Protein 4OW5 (pdb70)

B-factor: mean 22.64, std 11.58, range [4.94, 87.46]

Nearest PDB structures (foldseek):
  4ow5-assembly1_A  TM=1.003E+00  e=1.052E-64  unidentified entomopoxvirus
  4x29-assembly1_A-2  TM=1.002E+00  e=1.529E-61  Entomopoxvirinae
  4yn1-assembly1_A  TM=9.902E-01  e=2.472E-43  Alphaentomopoxvirus acuprea
  4yn2-assembly1_A  TM=8.907E-01  e=2.092E-39  unidentified entomopoxvirus
  6rw7-assembly1_A  TM=7.128E-01  e=3.128E-10  Teredinibacter turnerae T7901

InterPro domains:
  IPR004302 Cellulose/chitin-binding protein, N-terminal [PF03067] (19-249)
  IPR014756 Immunoglobulin E-set [SSF81296] (19-251)
  IPR051024 GlcNAc and Chitin Interaction and Degradation [PTHR34823] (8-254)

Organism: NCBI:txid10291

Foldseek 3Di:
DWAWLVVGFLLRVLLVQDLLLPPLCQPRRPDVLSSQLLNVQLVVCVVVPHDSCLSSVLSVLLNVVNLQLKWWQFQVLVPPCSCCVPTPVFLQQSSPQCAQVDPVVHHNSSSQDAADRDADEAEDPAPPDFWDKDKIKMAHLDDADDKKKWKWKFAQVDDRRHDGDHPVRIDTQDITHFDWDAADPPDSHPSDRIIGIDITTHGAHQDKIKMWMKIWHNDRRTMIHITIHIYHYHYDDDDRVVPDDDDDDDDDDDDDPVVDVDDDPQCVPADPPGDRVVVVVVVVVVCVQCDDPNHDDPPVPDDDDDD

Structure (mmCIF, N/CA/C/O backbone):
data_4OW5
#
_entry.id   4OW5
#
_cell.length_a   71.270
_cell.length_b   71.270
_cell.length_c   129.570
_cell.angle_alpha   90.000
_cell.angle_beta   90.000
_cell.angle_gamma   90.000
#
_symmetry.space_group_name_H-M   'P 41 21 2'
#
loop_
_entity.id
_entity.type
_entity.pdbx_description
1 polymer Fusolin
2 non-polymer 1,2-ETHANEDIOL
3 water water
#
loop_
_atom_site.group_PDB
_atom_site.id
_atom_site.type_symbol
_atom_site.label_atom_id
_atom_site.label_alt_id
_atom_site.label_comp_id
_atom_site.label_asym_id
_atom_site.label_entity_id
_atom_site.label_seq_id
_atom_site.pdbx_PDB_ins_code
_atom_site.Cartn_x
_atom_site.Cartn_y
_atom_site.Cartn_z
_atom_site.occupancy
_atom_site.B_iso_or_equiv
_atom_site.auth_seq_id
_atom_site.auth_comp_id
_atom_site.auth_asym_id
_atom_site.auth_atom_id
_atom_site.pdbx_PDB_model_num
ATOM 1 N N . HIS A 1 1 ? 27.410 65.377 42.863 1.00 14.62 1 HIS A N 1
ATOM 2 C CA . HIS A 1 1 ? 26.872 64.555 43.952 1.00 14.15 1 HIS A CA 1
ATOM 3 C C . HIS A 1 1 ? 27.320 63.122 43.775 1.00 13.02 1 HIS A C 1
ATOM 4 O O . HIS A 1 1 ? 27.345 62.577 42.667 1.00 10.38 1 HIS A O 1
ATOM 21 N N . GLY A 1 2 ? 27.651 62.511 44.878 1.00 10.35 2 GLY A N 1
ATOM 22 C CA . GLY A 1 2 ? 28.159 61.152 44.856 1.00 10.36 2 GLY A CA 1
ATOM 23 C C . GLY A 1 2 ? 28.838 60.753 46.132 1.00 12.90 2 GLY A C 1
ATOM 24 O O . GLY A 1 2 ? 28.890 61.525 47.092 1.00 12.51 2 GLY A O 1
ATOM 28 N N . TYR A 1 3 ? 29.319 59.522 46.142 1.00 10.08 3 TYR A N 1
ATOM 29 C CA . TYR A 1 3 ? 29.956 58.898 47.285 1.00 9.92 3 TYR A CA 1
ATOM 30 C C . TYR A 1 3 ? 30.901 57.771 46.827 1.00 11.81 3 TYR A C 1
ATOM 31 O O . TYR A 1 3 ? 30.799 57.278 45.701 1.00 9.35 3 TYR A O 1
ATOM 49 N N . ILE A 1 4 ? 31.827 57.404 47.702 1.00 10.57 4 ILE A N 1
ATOM 50 C CA . ILE A 1 4 ? 32.765 56.305 47.456 1.00 11.11 4 ILE A CA 1
ATOM 51 C C . ILE A 1 4 ? 31.971 55.018 47.5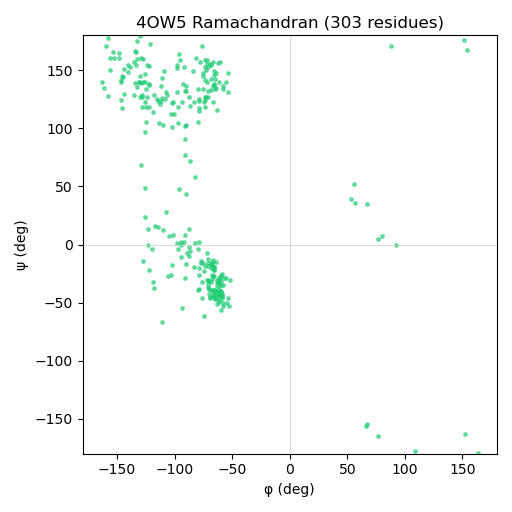81 1.00 14.45 4 ILE A C 1
ATOM 52 O O . ILE A 1 4 ? 31.315 54.844 48.607 1.00 13.90 4 ILE A O 1
ATOM 68 N N . THR A 1 5 ? 32.027 54.135 46.562 1.00 11.40 5 THR A N 1
ATOM 69 C CA . THR A 1 5 ? 31.382 52.823 46.616 1.00 10.54 5 THR A CA 1
ATOM 70 C C . THR A 1 5 ? 32.416 51.758 46.873 1.00 13.34 5 THR A C 1
ATOM 71 O O . THR A 1 5 ? 32.064 50.724 47.418 1.00 13.22 5 THR A O 1
ATOM 82 N N . PHE A 1 6 ? 33.664 51.974 46.511 1.00 8.47 6 PHE A N 1
ATOM 83 C CA . PHE A 1 6 ? 34.706 50.987 46.855 1.00 8.45 6 PHE A CA 1
ATOM 84 C C . PHE A 1 6 ? 36.021 51.681 47.145 1.00 13.09 6 PHE A C 1
ATOM 85 O O . PHE A 1 6 ? 36.557 52.278 46.219 1.00 13.69 6 PHE A O 1
ATOM 102 N N . PRO A 1 7 ? 36.585 51.590 48.378 1.00 10.62 7 PRO A N 1
ATOM 103 C CA . PRO A 1 7 ? 35.995 50.985 49.603 1.00 12.08 7 PRO A CA 1
ATOM 104 C C . PRO A 1 7 ? 34.788 51.819 50.019 1.00 14.01 7 PRO A C 1
ATOM 105 O O . PRO A 1 7 ? 34.868 53.040 49.956 1.00 15.28 7 PRO A O 1
ATOM 116 N N . ILE A 1 8 ? 33.702 51.188 50.414 1.00 10.35 8 ILE A N 1
ATOM 117 C CA . ILE A 1 8 ? 32.437 51.882 50.701 1.00 9.80 8 ILE A CA 1
ATOM 118 C C . ILE A 1 8 ? 32.636 53.013 51.705 1.00 14.61 8 ILE A C 1
ATOM 119 O O . ILE A 1 8 ? 33.311 52.827 52.729 1.00 12.42 8 ILE A O 1
ATOM 135 N N . ALA A 1 9 ? 32.103 54.216 51.375 1.00 11.07 9 ALA A N 1
ATOM 136 C CA . ALA A 1 9 ? 32.234 55.354 52.271 1.00 10.24 9 ALA A CA 1
ATOM 137 C C . ALA A 1 9 ? 31.434 55.069 53.563 1.00 12.64 9 ALA A C 1
ATOM 138 O O . ALA A 1 9 ? 30.413 54.376 53.526 1.00 9.58 9 ALA A O 1
ATOM 145 N N . ARG A 1 10 ? 31.890 55.622 54.681 1.00 10.08 10 ARG A N 1
ATOM 146 C CA . ARG A 1 10 ? 31.263 55.432 55.993 1.00 10.32 10 ARG A CA 1
ATOM 147 C C . ARG A 1 10 ? 29.771 55.754 55.982 1.00 13.38 10 ARG A C 1
ATOM 148 O O . ARG A 1 10 ? 28.957 54.951 56.462 1.00 11.97 10 ARG A O 1
ATOM 169 N N . GLN A 1 11 ? 29.425 56.945 55.493 1.00 11.41 11 GLN A N 1
ATOM 170 C CA . GLN A 1 11 ? 28.038 57.376 55.483 1.00 11.74 11 GLN A CA 1
ATOM 171 C C . GLN A 1 11 ? 27.204 56.573 54.471 1.00 13.71 11 GLN A C 1
ATOM 172 O O . GLN A 1 11 ? 26.002 56.421 54.672 1.00 12.71 11 GLN A O 1
ATOM 186 N N . ARG A 1 12 ? 27.814 56.144 53.379 1.00 10.74 12 ARG A N 1
ATOM 187 C CA . ARG A 1 12 ? 27.151 55.312 52.386 1.00 10.52 12 ARG A CA 1
ATOM 188 C C . ARG A 1 12 ? 26.801 53.938 52.983 1.00 13.68 12 ARG A C 1
ATOM 189 O O . ARG A 1 12 ? 25.692 53.452 52.777 1.00 13.69 12 ARG A O 1
ATOM 210 N N . ARG A 1 13 ? 27.717 53.327 53.730 1.00 10.34 13 ARG A N 1
ATOM 211 C CA . ARG A 1 13 ? 27.410 52.057 54.411 1.00 11.45 13 ARG A CA 1
ATOM 212 C C . ARG A 1 13 ? 26.223 52.230 55.375 1.00 14.72 13 ARG A C 1
ATOM 213 O O . ARG A 1 13 ? 25.330 51.376 55.411 1.00 13.57 13 ARG A O 1
ATOM 234 N N . CYS A 1 14 ? 26.213 53.309 56.155 1.00 11.63 14 CYS A N 1
ATOM 235 C CA . CYS A 1 14 ? 25.120 53.549 57.098 1.00 12.01 14 CYS A CA 1
ATOM 236 C C . CYS A 1 14 ? 23.804 53.723 56.350 1.00 14.15 14 CYS A C 1
ATOM 237 O O . CYS A 1 14 ? 22.814 53.155 56.766 1.00 13.87 14 CYS A O 1
ATOM 244 N N . ASN A 1 15 ? 23.803 54.465 55.268 1.00 12.86 15 ASN A N 1
ATOM 245 C CA . ASN A 1 15 ? 22.600 54.673 54.453 1.00 14.62 15 ASN A CA 1
ATOM 246 C C . ASN A 1 15 ? 22.057 53.349 53.922 1.00 18.08 15 ASN A C 1
ATOM 247 O O . ASN A 1 15 ? 20.897 53.024 54.191 1.00 17.55 15 ASN A O 1
ATOM 258 N N . VAL A 1 16 ? 22.888 52.582 53.196 1.00 14.32 16 VAL A N 1
ATOM 259 C CA . VAL A 1 16 ? 22.416 51.362 52.578 1.00 16.31 16 VAL A CA 1
ATOM 260 C C . VAL A 1 16 ? 21.952 50.328 53.601 1.00 18.64 16 VAL A C 1
ATOM 261 O O . VAL A 1 16 ? 20.984 49.676 53.332 1.00 17.79 16 VAL A O 1
ATOM 274 N N . GLN A 1 17 ? 22.578 50.210 54.769 1.00 15.62 17 GLN A N 1
ATOM 275 C CA . GLN A 1 17 ? 22.153 49.209 55.755 1.00 14.64 17 GLN A CA 1
ATOM 276 C C . GLN A 1 17 ? 20.758 49.448 56.335 1.00 18.51 17 GLN A C 1
ATOM 277 O O . GLN A 1 17 ? 20.152 48.513 56.865 1.00 16.47 17 GLN A O 1
ATOM 291 N N . GLY A 1 18 ? 20.257 50.670 56.224 1.00 17.19 18 GLY A N 1
ATOM 292 C CA . GLY A 1 18 ? 18.890 50.991 56.590 1.00 17.87 18 GLY A CA 1
ATOM 293 C C . GLY A 1 18 ? 18.580 50.857 58.056 1.00 19.70 18 GLY A C 1
ATOM 294 O O . GLY A 1 18 ? 19.478 50.917 58.897 1.00 19.17 18 GLY A O 1
ATOM 298 N N . GLY A 1 19 ? 17.295 50.654 58.337 1.00 15.89 19 GLY A N 1
ATOM 299 C CA . GLY A 1 19 ? 16.768 50.558 59.686 1.00 15.23 19 GLY A CA 1
ATOM 300 C C . GLY A 1 19 ? 16.648 51.911 60.371 1.00 19.35 19 GLY A C 1
ATOM 301 O O . GLY A 1 19 ? 16.284 51.945 61.535 1.00 20.53 19 GLY A O 1
ATOM 305 N N . PHE A 1 20 ? 16.923 53.033 59.669 1.00 18.22 20 PHE A N 1
ATOM 306 C CA . PHE A 1 20 ? 16.949 54.391 60.262 1.00 18.89 20 PHE A CA 1
ATOM 307 C C . PHE A 1 20 ? 15.686 55.218 59.957 1.00 24.72 20 PHE A C 1
ATOM 308 O O . PHE A 1 20 ? 15.459 56.239 60.606 1.00 23.06 20 PHE A O 1
ATOM 325 N N . TRP A 1 21 ? 14.898 54.838 58.949 1.00 22.85 21 TRP A N 1
ATOM 326 C CA . TRP A 1 21 ? 13.673 55.599 58.658 1.00 23.94 21 TRP A CA 1
ATOM 327 C C . TRP A 1 21 ? 12.652 55.462 59.776 1.00 29.44 21 TRP A C 1
ATOM 328 O O . TRP A 1 21 ? 11.838 56.359 59.976 1.00 29.83 21 TRP A O 1
ATOM 349 N N . TRP A 1 22 ? 12.675 54.332 60.474 1.00 26.54 22 TRP A N 1
ATOM 350 C CA . TRP A 1 22 ? 11.720 54.035 61.531 1.00 27.53 22 TRP A CA 1
ATOM 351 C C . TRP A 1 22 ? 12.246 52.890 62.390 1.00 29.47 22 TRP A C 1
ATOM 352 O O . TRP A 1 22 ? 12.763 51.937 61.805 1.00 30.41 22 TRP A O 1
ATOM 373 N N . PRO A 1 23 ? 12.111 52.871 63.729 1.00 25.15 23 PRO A N 1
ATOM 374 C CA . PRO A 1 23 ? 11.596 53.920 64.637 1.00 25.06 23 PRO A CA 1
ATOM 375 C C . PRO A 1 23 ? 12.424 55.218 64.563 1.00 29.04 23 PRO A C 1
ATOM 376 O O . PRO A 1 23 ? 13.580 55.185 64.130 1.00 26.62 23 PRO A O 1
ATOM 387 N N . PRO A 1 24 ? 11.840 56.372 64.944 1.00 26.50 24 PRO A N 1
ATOM 388 C CA . PRO A 1 24 ? 12.569 57.647 64.796 1.00 24.81 24 PRO A CA 1
ATOM 389 C C . PRO A 1 24 ? 13.804 57.820 65.675 1.00 24.91 24 PRO A C 1
ATOM 390 O O . PRO A 1 24 ? 14.616 58.655 65.345 1.00 23.99 24 PRO A O 1
ATOM 401 N N . ASP A 1 25 ? 13.951 57.082 66.772 1.00 22.46 25 ASP A N 1
ATOM 402 C CA . ASP A 1 25 ? 15.122 57.225 67.627 1.00 21.69 25 ASP A CA 1
ATOM 403 C C . ASP A 1 25 ? 16.358 56.438 67.119 1.00 23.05 25 ASP A C 1
ATOM 404 O O . ASP A 1 25 ? 17.364 56.414 67.809 1.00 21.64 25 ASP A O 1
ATOM 413 N N . GLY A 1 26 ? 16.255 55.749 65.986 1.00 18.48 26 GLY A N 1
ATOM 414 C CA . GLY A 1 26 ? 17.371 54.988 65.439 1.00 18.23 26 GLY A CA 1
ATOM 415 C C . GLY A 1 26 ? 17.621 53.639 66.054 1.00 21.33 26 GLY A C 1
ATOM 416 O O . GLY A 1 26 ? 18.604 52.998 65.690 1.00 20.94 26 GLY A O 1
ATOM 420 N N . SER A 1 27 ? 16.729 53.160 66.946 1.00 17.98 27 SER A N 1
ATOM 421 C CA . SER A 1 27 ? 16.891 51.864 67.614 1.00 18.04 27 SER A CA 1
ATOM 422 C C . SER A 1 27 ? 16.789 50.668 66.619 1.00 20.98 27 SER A C 1
ATOM 423 O O . SER A 1 27 ? 17.141 49.580 66.979 1.00 22.45 27 SER A O 1
ATOM 431 N N . GLY A 1 28 ? 16.325 50.884 65.401 1.00 19.86 28 GLY A N 1
ATOM 432 C CA . GLY A 1 28 ? 16.262 49.848 64.375 1.00 19.90 28 GLY A CA 1
ATOM 433 C C . GLY A 1 28 ? 17.547 49.737 63.570 1.00 22.51 28 GLY A C 1
ATOM 434 O O . GLY A 1 28 ? 17.662 48.882 62.684 1.00 20.51 28 GLY A O 1
ATOM 438 N N . ILE A 1 29 ? 18.535 50.605 63.850 1.00 17.71 29 ILE A N 1
ATOM 439 C CA . ILE A 1 29 ? 19.806 50.563 63.117 1.00 16.16 29 ILE A CA 1
ATOM 440 C C . ILE A 1 29 ? 20.668 49.417 63.683 1.00 21.45 29 ILE A C 1
ATOM 441 O O . ILE A 1 29 ? 20.970 49.413 64.874 1.00 21.37 29 ILE A O 1
ATOM 457 N N . PRO A 1 30 ? 21.099 48.461 62.851 1.00 20.37 30 PRO A N 1
ATOM 458 C CA . PRO A 1 30 ? 21.853 47.310 63.381 1.00 20.60 30 PRO A CA 1
ATOM 459 C C . PRO A 1 30 ? 23.345 47.562 63.673 1.00 21.79 30 PRO A C 1
ATOM 460 O O . PRO A 1 30 ? 23.852 47.041 64.655 1.00 22.45 30 PRO A O 1
ATOM 471 N N . ASP A 1 31 ? 24.051 48.320 62.840 1.00 18.22 31 ASP A N 1
ATOM 472 C CA . ASP A 1 31 ? 25.473 48.559 63.083 1.00 17.16 31 ASP A CA 1
ATOM 473 C C . ASP A 1 31 ? 25.603 49.539 64.275 1.00 19.01 31 ASP A C 1
ATOM 474 O O . ASP A 1 31 ? 24.929 50.566 64.278 1.00 15.27 31 ASP A O 1
ATOM 483 N N . PRO A 1 32 ? 26.346 49.180 65.343 1.00 19.06 32 PRO A N 1
ATOM 484 C CA . PRO A 1 32 ? 26.415 50.072 66.517 1.00 17.55 32 PRO A CA 1
ATOM 485 C C . PRO A 1 32 ? 26.939 51.480 66.218 1.00 16.56 32 PRO A C 1
ATOM 486 O O . PRO A 1 32 ? 26.505 52.425 66.861 1.00 13.56 32 PRO A O 1
ATOM 497 N N . MET A 1 33 ? 27.895 51.627 65.281 1.00 13.23 33 MET A N 1
ATOM 498 C CA . MET A 1 33 ? 28.446 52.941 64.998 1.00 11.60 33 MET A CA 1
ATOM 499 C C . MET A 1 33 ? 27.506 53.738 64.125 1.00 14.21 33 MET A C 1
ATOM 500 O O . MET A 1 33 ? 27.332 54.906 64.426 1.00 13.08 33 MET A O 1
ATOM 514 N N . CYS A 1 34 ? 26.816 53.146 63.130 1.00 12.15 34 CYS A N 1
ATOM 515 C CA . CYS A 1 34 ? 25.777 53.881 62.413 1.00 12.98 34 CYS A CA 1
ATOM 516 C C . CYS A 1 34 ? 24.665 54.290 63.402 1.00 13.89 34 CYS A C 1
ATOM 517 O O . CYS A 1 34 ? 24.172 55.414 63.348 1.00 13.25 34 CYS A O 1
ATOM 524 N N . ARG A 1 35 ? 24.299 53.401 64.315 1.00 11.42 35 ARG A N 1
ATOM 525 C CA . ARG A 1 35 ? 23.267 53.725 65.301 1.00 11.84 35 ARG A CA 1
ATOM 526 C C . ARG A 1 35 ? 23.718 54.879 66.203 1.00 14.44 35 ARG A C 1
ATOM 527 O O . ARG A 1 35 ? 22.927 55.781 66.443 1.00 13.49 35 ARG A O 1
ATOM 548 N N . ALA A 1 36 ? 24.958 54.834 66.723 1.00 12.33 36 ALA A N 1
ATOM 549 C CA . ALA A 1 36 ? 25.514 55.905 67.570 1.00 13.19 36 ALA A CA 1
ATOM 550 C C . ALA A 1 36 ? 25.574 57.236 66.832 1.00 13.74 36 ALA A C 1
ATOM 551 O O . ALA A 1 36 ? 25.298 58.253 67.442 1.00 12.42 36 ALA A O 1
ATOM 558 N N . ALA A 1 37 ? 25.979 57.235 65.558 1.00 10.34 37 ALA A N 1
ATOM 559 C CA . ALA A 1 37 ? 26.048 58.469 64.736 1.00 11.33 37 ALA A CA 1
ATOM 560 C C . ALA A 1 37 ? 24.659 59.090 64.638 1.00 15.01 37 ALA A C 1
ATOM 561 O O . ALA A 1 37 ? 24.487 60.282 64.884 1.00 14.63 37 ALA A O 1
ATOM 568 N N . TYR A 1 38 ? 23.650 58.248 64.322 1.00 13.31 38 TYR A N 1
ATOM 569 C CA . TYR A 1 38 ? 22.261 58.672 64.222 1.00 12.87 38 TYR A CA 1
ATOM 570 C C . TYR A 1 38 ? 21.788 59.288 65.557 1.00 14.98 38 TYR A C 1
ATOM 571 O O . TYR A 1 38 ? 21.282 60.414 65.598 1.00 13.20 38 TYR A O 1
ATOM 589 N N . GLN A 1 39 ? 21.974 58.545 66.617 1.00 12.64 39 GLN A N 1
ATOM 590 C CA . GLN A 1 39 ? 21.526 58.940 67.958 1.00 13.05 39 GLN A CA 1
ATOM 591 C C . GLN A 1 39 ? 22.254 60.159 68.502 1.00 16.75 39 GLN A C 1
ATOM 592 O O . GLN A 1 39 ? 21.641 60.934 69.240 1.00 14.73 39 GLN A O 1
ATOM 606 N N . ASN A 1 40 ? 23.485 60.414 68.088 1.00 14.59 40 ASN A N 1
ATOM 607 C CA . ASN A 1 40 ? 24.149 61.620 68.537 1.00 14.36 40 ASN A CA 1
ATOM 608 C C . ASN A 1 40 ? 23.439 62.848 67.973 1.00 18.40 40 ASN A C 1
ATOM 609 O O . ASN A 1 40 ? 23.184 63.813 68.702 1.00 17.39 40 ASN A O 1
ATOM 620 N N . VAL A 1 41 ? 23.094 62.802 66.694 1.00 12.18 41 VAL A N 1
ATOM 621 C CA . VAL A 1 41 ? 22.409 63.938 66.062 1.00 11.41 41 VAL A CA 1
ATOM 622 C C . VAL A 1 41 ? 20.992 64.053 66.626 1.00 13.74 41 VAL A C 1
ATOM 623 O O . VAL A 1 41 ? 20.572 65.146 66.975 1.00 14.32 41 VAL A O 1
ATOM 636 N N . TYR A 1 42 ? 20.273 62.947 66.714 1.00 11.60 42 TYR A N 1
ATOM 637 C CA . TYR A 1 42 ? 18.938 62.912 67.307 1.00 11.82 42 TYR A CA 1
ATOM 638 C C . TYR A 1 42 ? 18.971 63.513 68.748 1.00 15.75 42 TYR A C 1
ATOM 639 O O . TYR A 1 42 ? 18.215 64.438 69.052 1.00 13.80 42 TYR A O 1
ATOM 657 N N . ASN A 1 43 ? 19.897 63.052 69.579 1.00 13.27 43 ASN A N 1
ATOM 658 C CA . ASN A 1 43 ? 19.989 63.569 70.961 1.00 13.66 43 ASN A CA 1
ATOM 659 C C . ASN A 1 43 ? 20.455 65.033 71.013 1.00 17.95 43 ASN A C 1
ATOM 660 O O . ASN A 1 43 ? 19.982 65.756 71.885 1.00 19.28 43 ASN A O 1
ATOM 671 N N . LYS A 1 44 ? 21.301 65.494 70.076 1.00 15.08 44 LYS A N 1
ATOM 672 C CA . LYS A 1 44 ? 21.763 66.891 70.014 1.00 14.99 44 LYS A CA 1
ATOM 673 C C . LYS A 1 44 ? 20.585 67.852 69.775 1.00 21.46 44 LYS A C 1
ATOM 674 O O . LYS A 1 44 ? 20.464 68.877 70.455 1.00 22.70 44 LYS A O 1
ATOM 693 N N . VAL A 1 45 ? 19.700 67.487 68.842 1.00 15.52 45 VAL A N 1
ATOM 694 C CA . VAL A 1 45 ? 18.518 68.262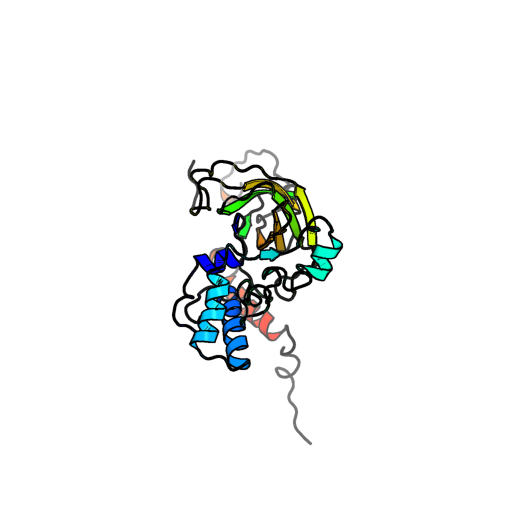 68.526 1.00 14.24 45 VAL A CA 1
ATOM 695 C C . VAL A 1 45 ? 17.563 68.271 69.714 1.00 17.49 45 VAL A C 1
ATOM 696 O O . VAL A 1 45 ? 16.993 69.325 70.000 1.00 17.84 45 VAL A O 1
ATOM 709 N N . LEU A 1 46 ? 17.388 67.147 70.404 1.00 14.31 46 LEU A N 1
ATOM 710 C CA . LEU A 1 46 ? 16.491 67.087 71.565 1.00 15.45 46 LEU A CA 1
ATOM 711 C C . LEU A 1 46 ? 17.026 67.959 72.688 1.00 21.43 46 LEU A C 1
ATOM 712 O O . LEU A 1 46 ? 16.246 68.602 73.363 1.00 20.46 46 LEU A O 1
ATOM 728 N N . GLN A 1 47 ? 18.354 67.956 72.907 1.00 21.47 47 GLN A N 1
ATOM 729 C CA . GLN A 1 47 ? 18.996 68.777 73.939 1.00 21.30 47 GLN A CA 1
ATOM 730 C C . GLN A 1 47 ? 18.807 70.252 73.650 1.00 25.56 47 GLN A C 1
ATOM 731 O O . GLN A 1 47 ? 18.726 71.035 74.579 1.00 26.25 47 GLN A O 1
ATOM 745 N N . GLN A 1 48 ? 18.769 70.637 72.371 1.00 22.26 48 GLN A N 1
ATOM 746 C CA . GLN A 1 48 ? 18.619 72.042 71.964 1.00 21.76 48 GLN A CA 1
ATOM 747 C C . GLN A 1 48 ? 17.124 72.474 71.848 1.00 27.22 48 GLN A C 1
ATOM 748 O O . GLN A 1 48 ? 16.835 73.525 71.271 1.00 29.48 48 GLN A O 1
ATOM 762 N N . GLY A 1 49 ? 16.199 71.676 72.367 1.00 21.87 49 GLY A N 1
ATOM 763 C CA . GLY A 1 49 ? 14.778 72.034 72.352 1.00 23.04 49 GLY A CA 1
ATOM 764 C C . GLY A 1 49 ? 13.929 71.556 71.189 1.00 27.71 49 GLY A C 1
ATOM 765 O O . GLY A 1 49 ? 12.723 71.822 71.179 1.00 27.36 49 GLY A O 1
ATOM 769 N N . GLY A 1 50 ? 14.518 70.844 70.222 1.00 22.71 50 GLY A N 1
ATOM 770 C CA . GLY A 1 50 ? 13.749 70.306 69.116 1.00 21.09 50 GLY A CA 1
ATOM 771 C C . GLY A 1 50 ? 12.794 69.190 69.502 1.00 22.65 50 GLY A C 1
ATOM 772 O O . GLY A 1 50 ? 13.001 68.497 70.497 1.00 22.31 50 GLY A O 1
ATOM 776 N N . THR A 1 51 ? 11.728 69.014 68.707 1.00 18.40 51 THR A N 1
ATOM 777 C CA . THR A 1 51 ? 10.765 67.940 68.896 1.00 16.67 51 THR A CA 1
ATOM 778 C C . THR A 1 51 ? 11.359 66.613 68.406 1.00 19.40 51 THR A C 1
ATOM 779 O O . THR A 1 51 ? 12.387 66.616 67.713 1.00 17.48 51 THR A O 1
ATOM 790 N N . ILE A 1 52 ? 10.671 65.503 68.681 1.00 16.56 52 ILE A N 1
ATOM 791 C CA . ILE A 1 52 ? 11.042 64.179 68.155 1.00 19.09 52 ILE A CA 1
ATOM 792 C C . ILE A 1 52 ? 11.167 64.235 66.610 1.00 19.42 52 ILE A C 1
ATOM 793 O O . ILE A 1 52 ? 12.108 63.663 66.055 1.00 15.81 52 ILE A O 1
ATOM 809 N N . ASP A 1 53 ? 10.188 64.868 65.922 1.00 18.37 53 ASP A N 1
ATOM 810 C CA . ASP A 1 53 ? 10.229 64.947 64.445 1.00 17.62 53 ASP A CA 1
ATOM 811 C C . ASP A 1 53 ? 11.391 65.794 63.946 1.00 19.85 53 ASP A C 1
ATOM 812 O O . ASP A 1 53 ? 11.998 65.443 62.938 1.00 18.40 53 ASP A O 1
ATOM 821 N N . GLN A 1 54 ? 11.691 66.890 64.609 1.00 18.23 54 GLN A N 1
ATOM 822 C CA . GLN A 1 54 ? 12.866 67.700 64.226 1.00 19.18 54 GLN A CA 1
ATOM 823 C C . GLN A 1 54 ? 14.173 66.889 64.447 1.00 20.05 54 GLN A C 1
ATOM 824 O O . GLN A 1 54 ? 15.083 66.927 63.608 1.00 19.14 54 GLN A O 1
ATOM 838 N N . ALA A 1 55 ? 14.249 66.177 65.581 1.00 14.54 55 ALA A N 1
ATOM 839 C CA . ALA A 1 55 ? 15.401 65.334 65.905 1.00 14.27 55 ALA A CA 1
ATOM 840 C C . ALA A 1 55 ? 15.530 64.147 64.918 1.00 15.90 55 ALA A C 1
ATOM 841 O O . ALA A 1 55 ? 16.640 63.904 64.426 1.00 14.25 55 ALA A O 1
ATOM 848 N N . ALA A 1 56 ? 14.417 63.430 64.613 1.00 13.02 56 ALA A N 1
ATOM 849 C CA . ALA A 1 56 ? 14.450 62.312 63.650 1.00 13.67 56 ALA A CA 1
ATOM 850 C C . ALA A 1 56 ? 14.741 62.841 62.235 1.00 15.99 56 ALA A C 1
ATOM 851 O O . ALA A 1 56 ? 15.500 62.224 61.504 1.00 15.07 56 ALA A O 1
ATOM 858 N N . SER A 1 57 ? 14.177 63.986 61.866 1.00 13.54 57 SER A N 1
ATOM 859 C CA . SER A 1 57 ? 14.448 64.582 60.565 1.00 12.85 57 SER A CA 1
ATOM 860 C C . SER A 1 57 ? 15.934 64.924 60.400 1.00 13.55 57 SER A C 1
ATOM 861 O O . SER A 1 57 ? 16.501 64.713 59.325 1.00 11.55 57 SER A O 1
ATOM 869 N N . ALA A 1 58 ? 16.543 65.503 61.444 1.00 12.77 58 ALA A N 1
ATOM 870 C CA . ALA A 1 58 ? 17.949 65.914 61.400 1.00 11.88 58 ALA A CA 1
ATOM 871 C C . ALA A 1 58 ? 18.853 64.706 61.248 1.00 15.02 58 ALA A C 1
ATOM 872 O O . ALA A 1 58 ? 19.719 64.712 60.369 1.00 15.38 58 ALA A O 1
ATOM 879 N N . ALA A 1 59 ? 18.620 63.662 62.036 1.00 11.34 59 ALA A N 1
ATOM 880 C CA . ALA A 1 59 ? 19.429 62.428 61.997 1.00 12.84 59 ALA A CA 1
ATOM 881 C C . ALA A 1 59 ? 19.181 61.642 60.696 1.00 15.03 59 ALA A C 1
ATOM 882 O O . ALA A 1 59 ? 20.127 61.096 60.120 1.00 13.52 59 ALA A O 1
ATOM 889 N N . GLN A 1 60 ? 17.934 61.605 60.220 1.00 11.21 60 GLN A N 1
ATOM 890 C CA . GLN A 1 60 ? 17.628 60.889 58.971 1.00 11.26 60 GLN A CA 1
ATOM 891 C C . GLN A 1 60 ? 18.202 61.646 57.782 1.00 13.51 60 GLN A C 1
ATOM 892 O O . GLN A 1 60 ? 18.672 60.997 56.849 1.00 13.89 60 GLN A O 1
ATOM 906 N N . TYR A 1 61 ? 18.233 62.992 57.839 1.00 11.46 61 TYR A N 1
ATOM 907 C CA . TYR A 1 61 ? 18.827 63.822 56.783 1.00 12.08 61 TYR A CA 1
ATOM 908 C C . TYR A 1 61 ? 20.315 63.500 56.632 1.00 15.45 61 TYR A C 1
ATOM 909 O O . TYR A 1 61 ? 20.837 63.439 55.516 1.00 14.65 61 TYR A O 1
ATOM 927 N N . MET A 1 62 ? 20.997 63.286 57.747 1.00 10.59 62 MET A N 1
ATOM 928 C CA . MET A 1 62 ? 22.421 62.918 57.713 1.00 9.79 62 MET A CA 1
ATOM 929 C C . MET A 1 62 ? 22.635 61.604 56.908 1.00 14.00 62 MET A C 1
ATOM 930 O O . MET A 1 62 ? 23.584 61.497 56.127 1.00 15.28 62 MET A O 1
ATOM 944 N N . PHE A 1 63 ? 21.776 60.609 57.099 1.00 10.45 63 PHE A N 1
ATOM 945 C CA . PHE A 1 63 ? 21.899 59.332 56.371 1.00 12.12 63 PHE A CA 1
ATOM 946 C C . PHE A 1 63 ? 21.430 59.414 54.899 1.00 15.29 63 PHE A C 1
ATOM 947 O O . PHE A 1 63 ? 22.077 58.852 53.991 1.00 15.60 63 PHE A O 1
ATOM 964 N N . GLN A 1 64 ? 20.262 60.038 54.685 1.00 12.70 64 GLN A N 1
ATOM 965 C CA . GLN A 1 64 ? 19.666 60.206 53.355 1.00 12.91 64 GLN A CA 1
ATOM 966 C C . GLN A 1 64 ? 20.554 60.981 52.423 1.00 15.11 64 GLN A C 1
ATOM 967 O O . GLN A 1 64 ? 20.553 60.691 51.226 1.00 15.26 64 GLN A O 1
ATOM 981 N N . GLN A 1 65 ? 21.307 61.974 52.930 1.00 11.80 65 GLN A N 1
ATOM 982 C CA . GLN A 1 65 ? 22.159 62.822 52.074 1.00 11.67 65 GLN A CA 1
ATOM 983 C C . GLN A 1 65 ? 23.554 62.254 51.923 1.00 13.80 65 GLN A C 1
ATOM 984 O O . GLN A 1 65 ? 24.515 63.015 51.908 1.00 13.17 65 GLN A O 1
ATOM 998 N N . ASP A 1 66 ? 23.673 60.942 51.711 1.00 11.44 66 ASP A N 1
ATOM 999 C CA . ASP A 1 66 ? 24.962 60.275 51.603 1.00 10.37 66 ASP A CA 1
ATOM 1000 C C . ASP A 1 66 ? 25.727 60.692 50.346 1.00 13.27 66 ASP A C 1
ATOM 1001 O O . ASP A 1 66 ? 26.915 60.523 50.338 1.00 13.44 66 ASP A O 1
ATOM 1010 N N . ASN A 1 67 ? 25.072 61.308 49.339 1.00 11.45 67 ASN A N 1
ATOM 1011 C CA . ASN A 1 67 ? 25.703 61.801 48.118 1.00 9.68 67 ASN A CA 1
ATOM 1012 C C . ASN A 1 67 ? 25.976 63.318 48.227 1.00 13.26 67 ASN A C 1
ATOM 1013 O O . ASN A 1 67 ? 26.468 63.893 47.265 1.00 13.18 67 ASN A O 1
ATOM 1024 N N . GLU A 1 68 ? 25.639 63.972 49.377 1.00 11.40 68 GLU A N 1
ATOM 1025 C CA . GLU A 1 68 ? 25.848 65.405 49.556 1.00 10.78 68 GLU A CA 1
ATOM 1026 C C . GLU A 1 68 ? 26.662 65.697 50.832 1.00 13.65 68 GLU A C 1
ATOM 1027 O O . GLU A 1 68 ? 26.347 66.596 51.606 1.00 11.87 68 GLU A O 1
ATOM 1039 N N . TYR A 1 69 ? 27.774 64.982 50.995 1.00 9.20 69 TYR A N 1
ATOM 1040 C CA . TYR A 1 69 ? 28.710 65.251 52.076 1.00 9.23 69 TYR A CA 1
ATOM 1041 C C . TYR A 1 69 ? 29.675 66.227 51.478 1.00 13.22 69 TYR A C 1
ATOM 1042 O O . TYR A 1 69 ? 30.743 65.855 50.979 1.00 12.19 69 TYR A O 1
ATOM 1060 N N . ALA A 1 70 ? 29.197 67.474 51.385 1.00 11.63 70 ALA A N 1
ATOM 1061 C CA . ALA A 1 70 ? 29.845 68.533 50.641 1.00 11.57 70 ALA A CA 1
ATOM 1062 C C . ALA A 1 70 ? 30.037 69.810 51.402 1.00 14.81 70 ALA A C 1
ATOM 1063 O O . ALA A 1 70 ? 29.334 70.096 52.375 1.00 14.93 70 ALA A O 1
ATOM 1070 N N . ALA A 1 71 ? 30.978 70.610 50.881 1.00 13.76 71 ALA A N 1
ATOM 1071 C CA . ALA A 1 71 ? 31.338 71.939 51.371 1.00 13.11 71 ALA A CA 1
ATOM 1072 C C . ALA A 1 71 ? 31.700 72.821 50.186 1.00 16.75 71 ALA A C 1
ATOM 1073 O O . ALA A 1 71 ? 32.277 72.348 49.196 1.00 16.09 71 ALA A O 1
ATOM 1080 N N . LEU A 1 72 ? 31.345 74.091 50.271 1.00 16.16 72 LEU A N 1
ATOM 1081 C CA . LEU A 1 72 ? 31.587 75.052 49.183 1.00 17.47 72 LEU A CA 1
ATOM 1082 C C . LEU A 1 72 ? 32.850 75.812 49.479 1.00 20.09 72 LEU A C 1
ATOM 1083 O O . LEU A 1 72 ? 32.917 76.518 50.475 1.00 19.50 72 LEU A O 1
ATOM 1099 N N . ALA A 1 73 ? 33.845 75.681 48.614 1.00 16.48 73 ALA A N 1
ATOM 1100 C CA . ALA A 1 73 ? 35.108 76.370 48.769 1.00 15.24 73 ALA A CA 1
ATOM 1101 C C . ALA A 1 73 ? 35.118 77.725 48.085 1.00 20.49 73 ALA A C 1
ATOM 1102 O O . ALA A 1 73 ? 36.003 78.527 48.378 1.00 19.59 73 ALA A O 1
ATOM 1109 N N . GLY A 1 74 ? 34.181 77.975 47.171 1.00 19.59 74 GLY A N 1
ATOM 1110 C CA . GLY A 1 74 ? 34.192 79.207 46.390 1.00 19.16 74 GLY A CA 1
ATOM 1111 C C . GLY A 1 74 ? 35.242 79.130 45.296 1.00 21.35 74 GLY A C 1
ATOM 1112 O O . GLY A 1 74 ? 35.777 78.046 45.025 1.00 19.44 74 GLY A O 1
ATOM 1116 N N . PRO A 1 75 ? 35.618 80.267 44.679 1.00 21.31 75 PRO A N 1
ATOM 1117 C CA . PRO A 1 75 ? 36.574 80.209 43.564 1.00 21.62 75 PRO A CA 1
ATOM 1118 C C . PRO A 1 75 ? 38.004 79.802 43.922 1.00 25.80 75 PRO A C 1
ATOM 1119 O O . PRO A 1 75 ? 38.709 79.321 43.044 1.00 25.44 75 PRO A O 1
ATOM 1130 N N . ASN A 1 76 ? 38.429 79.919 45.190 1.00 23.92 76 ASN A N 1
ATOM 1131 C CA . ASN A 1 76 ? 39.803 79.565 45.558 1.00 23.77 76 ASN A CA 1
ATOM 1132 C C . ASN A 1 76 ? 39.900 78.136 46.102 1.00 25.14 76 ASN A C 1
ATOM 1133 O O . ASN A 1 76 ? 40.576 77.907 47.104 1.00 22.98 76 ASN A O 1
ATOM 1144 N N . TYR A 1 77 ? 39.279 77.166 45.397 1.00 22.27 77 TYR A N 1
ATOM 1145 C CA . TYR A 1 77 ? 39.308 75.737 45.761 1.00 21.11 77 TYR A CA 1
ATOM 1146 C C . TYR A 1 77 ? 40.712 75.086 45.611 1.00 25.10 77 TYR A C 1
ATOM 1147 O O . TYR A 1 77 ? 40.912 73.978 46.119 1.00 25.06 77 TYR A O 1
ATOM 1165 N N . LEU A 1 78 ? 41.663 75.717 44.906 1.00 22.75 78 LEU A N 1
ATOM 1166 C CA . LEU A 1 78 ? 43.012 75.155 44.801 1.00 22.83 78 LEU A CA 1
ATOM 1167 C C . LEU A 1 78 ? 43.914 75.601 45.967 1.00 27.29 78 LEU A C 1
ATOM 1168 O O . LEU A 1 78 ? 45.011 75.084 46.116 1.00 27.89 78 LEU A O 1
ATOM 1184 N N . ASP A 1 79 ? 43.480 76.556 46.782 1.00 25.01 79 ASP A N 1
ATOM 1185 C CA . ASP A 1 79 ? 44.265 77.015 47.929 1.00 24.26 79 ASP A CA 1
ATOM 1186 C C . ASP A 1 79 ? 44.081 76.009 49.079 1.00 29.31 79 ASP A C 1
ATOM 1187 O O . ASP A 1 79 ? 43.026 75.986 49.720 1.00 27.26 79 ASP A O 1
ATOM 1196 N N . GLN A 1 80 ? 45.114 75.187 49.337 1.00 27.62 80 GLN A N 1
ATOM 1197 C CA . GLN A 1 80 ? 45.066 74.159 50.380 1.00 28.38 80 GLN A CA 1
ATOM 1198 C C . GLN A 1 80 ? 44.844 74.758 51.771 1.00 28.38 80 GLN A C 1
ATOM 1199 O O . GLN A 1 80 ? 44.101 74.165 52.552 1.00 26.17 80 GLN A O 1
ATOM 1213 N N . ASN A 1 81 ? 45.395 75.957 52.060 1.00 23.33 81 ASN A N 1
ATOM 1214 C CA . ASN A 1 81 ? 45.204 76.584 53.362 1.00 22.77 81 ASN A CA 1
ATOM 1215 C C . ASN A 1 81 ? 43.771 77.083 53.557 1.00 22.54 81 ASN A C 1
ATOM 1216 O O . ASN A 1 81 ? 43.252 77.036 54.682 1.00 21.93 81 ASN A O 1
ATOM 1227 N N . HIS A 1 82 ? 43.098 77.485 52.479 1.00 18.22 82 HIS A N 1
ATOM 1228 C CA . HIS A 1 82 ? 41.708 77.894 52.535 1.00 16.34 82 HIS A CA 1
ATOM 1229 C C . HIS A 1 82 ? 40.835 76.649 52.811 1.00 19.07 82 HIS A C 1
ATOM 1230 O O . HIS A 1 82 ? 39.939 76.707 53.642 1.00 18.42 82 HIS A O 1
ATOM 1244 N N . ILE A 1 83 ? 41.129 75.517 52.156 1.00 16.97 83 ILE A N 1
ATOM 1245 C CA . ILE A 1 83 ? 40.363 74.279 52.357 1.00 16.31 83 ILE A CA 1
ATOM 1246 C C . ILE A 1 83 ? 40.500 73.800 53.814 1.00 20.42 83 ILE A C 1
ATOM 1247 O O . ILE A 1 83 ? 39.488 73.543 54.490 1.00 18.36 83 ILE A O 1
ATOM 1263 N N . ARG A 1 84 ? 41.752 73.706 54.297 1.00 18.18 84 ARG A N 1
ATOM 1264 C CA . ARG A 1 84 ? 42.031 73.153 55.622 1.00 18.25 84 ARG A CA 1
ATOM 1265 C C . ARG A 1 84 ? 41.671 74.076 56.788 1.00 21.38 84 ARG A C 1
ATOM 1266 O O . ARG A 1 84 ? 41.489 73.560 57.870 1.00 17.51 84 ARG A O 1
ATOM 1287 N N . ASN A 1 85 ? 41.581 75.392 56.593 1.00 20.59 85 ASN A N 1
ATOM 1288 C CA . ASN A 1 85 ? 41.239 76.342 57.663 1.00 20.95 85 ASN A CA 1
ATOM 1289 C C . ASN A 1 85 ? 39.840 76.910 57.588 1.00 21.40 85 ASN A C 1
ATOM 1290 O O . ASN A 1 85 ? 39.324 77.327 58.624 1.00 19.68 85 ASN A O 1
ATOM 1301 N N . ASN A 1 86 ? 39.240 76.999 56.396 1.00 18.46 86 ASN A N 1
ATOM 1302 C CA . ASN A 1 86 ? 37.926 77.640 56.230 1.00 18.04 86 ASN A CA 1
ATOM 1303 C C . ASN A 1 86 ? 36.814 76.745 55.699 1.00 23.03 86 ASN A C 1
ATOM 1304 O O . ASN A 1 86 ? 35.651 76.999 55.997 1.00 26.52 86 ASN A O 1
ATOM 1315 N N . VAL A 1 87 ? 37.121 75.774 54.862 1.00 15.92 87 VAL A N 1
ATOM 1316 C CA . VAL A 1 87 ? 36.070 75.009 54.185 1.00 15.60 87 VAL A CA 1
ATOM 1317 C C . VAL A 1 87 ? 35.757 73.753 54.982 1.00 16.23 87 VAL A C 1
ATOM 1318 O O . VAL A 1 87 ? 34.594 73.526 55.331 1.00 14.57 87 VAL A O 1
ATOM 1331 N N . VAL A 1 88 ? 36.784 72.949 55.268 1.00 11.48 88 VAL A N 1
ATOM 1332 C CA . VAL A 1 88 ? 36.650 71.734 56.096 1.00 11.54 88 VAL A CA 1
ATOM 1333 C C . VAL A 1 88 ? 37.743 71.779 57.199 1.00 16.69 88 VAL A C 1
ATOM 1334 O O . VAL A 1 88 ? 38.689 70.982 57.191 1.00 14.45 88 VAL A O 1
ATOM 1347 N N . PRO A 1 89 ? 37.597 72.729 58.154 1.00 14.99 89 PRO A N 1
ATOM 1348 C CA . PRO A 1 89 ? 38.584 72.847 59.231 1.00 14.22 89 PRO A CA 1
ATOM 1349 C C . PRO A 1 89 ? 38.486 71.705 60.236 1.00 18.01 89 PRO A C 1
ATOM 1350 O O . PRO A 1 89 ? 39.492 71.333 60.824 1.00 19.23 89 PRO A O 1
ATOM 1361 N N . ASN A 1 90 ? 37.286 71.152 60.443 1.00 12.13 90 ASN A N 1
ATOM 1362 C CA . ASN A 1 90 ? 37.102 70.058 61.380 1.00 11.26 90 ASN A CA 1
ATOM 1363 C C . ASN A 1 90 ? 35.815 69.320 60.985 1.00 13.94 90 ASN A C 1
ATOM 1364 O O . ASN A 1 90 ? 35.212 69.692 59.973 1.00 13.84 90 ASN A O 1
ATOM 1375 N N . TYR A 1 91 ? 35.465 68.233 61.681 1.00 10.58 91 TYR A N 1
ATOM 1376 C CA . TYR A 1 91 ? 34.313 67.385 61.317 1.00 11.30 91 TYR A CA 1
ATOM 1377 C C . TYR A 1 91 ? 34.489 66.919 59.863 1.00 13.52 91 TYR A C 1
ATOM 1378 O O . TYR A 1 91 ? 33.620 67.101 59.000 1.00 12.86 91 TYR A O 1
ATOM 1396 N N . LEU A 1 92 ? 35.666 66.353 59.591 1.00 10.19 92 LEU A N 1
ATOM 1397 C CA . LEU A 1 92 ? 36.054 65.945 58.257 1.00 10.37 92 LEU A CA 1
ATOM 1398 C C . LEU A 1 92 ? 35.135 64.875 57.653 1.00 13.19 92 LEU A C 1
ATOM 1399 O O . LEU A 1 92 ? 34.885 64.941 56.455 1.00 11.85 92 LEU A O 1
ATOM 1415 N N . CYS A 1 93 ? 34.653 63.888 58.435 1.00 11.27 93 CYS A N 1
ATOM 1416 C CA . CYS A 1 93 ? 33.802 62.850 57.854 1.00 12.43 93 CYS A CA 1
ATOM 1417 C C . CYS A 1 93 ? 32.375 63.366 57.615 1.00 15.80 93 CYS A C 1
ATOM 1418 O O . CYS A 1 93 ? 31.616 62.674 56.939 1.00 14.76 93 CYS A O 1
ATOM 1425 N N . ALA A 1 94 ? 32.001 64.521 58.206 1.00 11.97 94 ALA A N 1
ATOM 1426 C CA . ALA A 1 94 ? 30.722 65.193 57.980 1.00 11.87 94 ALA A CA 1
ATOM 1427 C C . ALA A 1 94 ? 30.837 66.264 56.885 1.00 15.46 94 ALA A C 1
ATOM 1428 O O . ALA A 1 94 ? 29.853 66.948 56.622 1.00 15.54 94 ALA A O 1
ATOM 1435 N N . ALA A 1 95 ? 32.043 66.464 56.291 1.00 13.38 95 ALA A N 1
ATOM 1436 C CA . ALA A 1 95 ? 32.355 67.564 55.377 1.00 12.87 95 ALA A CA 1
ATOM 1437 C C . ALA A 1 95 ? 31.989 68.927 56.029 1.00 14.70 95 ALA A C 1
ATOM 1438 O O . ALA A 1 95 ? 31.496 69.843 55.367 1.00 12.73 95 ALA A O 1
ATOM 1445 N N . HIS A 1 96 ? 32.250 69.046 57.346 1.00 12.29 96 HIS A N 1
ATOM 1446 C CA . HIS A 1 96 ? 32.006 70.249 58.135 1.00 13.56 96 HIS A CA 1
ATOM 1447 C C . HIS A 1 96 ? 30.529 70.727 58.079 1.00 17.20 96 HIS A C 1
ATOM 1448 O O . HIS A 1 96 ? 30.271 71.924 58.128 1.00 18.96 96 HIS A O 1
ATOM 1462 N N . ALA A 1 97 ? 29.582 69.799 58.019 1.00 13.63 97 ALA A N 1
ATOM 1463 C CA . ALA A 1 97 ? 28.151 70.122 58.098 1.00 13.03 97 ALA A CA 1
ATOM 1464 C C . ALA A 1 97 ? 27.778 70.064 59.570 1.00 14.94 97 ALA A C 1
ATOM 1465 O O . ALA A 1 97 ? 27.686 68.981 60.132 1.00 16.18 97 ALA A O 1
ATOM 1472 N N . THR A 1 98 ? 27.642 71.205 60.221 1.00 12.49 98 THR A N 1
ATOM 1473 C CA . THR A 1 98 ? 27.443 71.232 61.670 1.00 13.56 98 THR A CA 1
ATOM 1474 C C . THR A 1 98 ? 26.161 71.961 62.133 1.00 18.80 98 THR A C 1
ATOM 1475 O O . THR A 1 98 ? 26.063 72.258 63.321 1.00 19.68 98 THR A O 1
ATOM 1486 N N . THR A 1 99 ? 25.213 72.272 61.245 1.00 16.54 99 THR A N 1
ATOM 1487 C CA . THR A 1 99 ? 24.046 73.085 61.605 1.00 16.25 99 THR A CA 1
ATOM 1488 C C . THR A 1 99 ? 22.743 72.394 61.266 1.00 16.68 99 THR A C 1
ATOM 1489 O O . THR A 1 99 ? 22.254 72.560 60.151 1.00 15.54 99 THR A O 1
ATOM 1500 N N . TRP A 1 100 ? 22.127 71.729 62.226 1.00 15.68 100 TRP A N 1
ATOM 1501 C CA . TRP A 1 100 ? 20.902 70.980 61.953 1.00 18.29 100 TRP A CA 1
ATOM 1502 C C . TRP A 1 100 ? 19.747 71.861 61.441 1.00 19.93 100 TRP A C 1
ATOM 1503 O O . TRP A 1 100 ? 18.938 71.376 60.655 1.00 17.80 100 TRP A O 1
ATOM 1524 N N . ARG A 1 101 ? 19.717 73.148 61.816 1.00 17.60 101 ARG A N 1
ATOM 1525 C CA . ARG A 1 101 ? 18.644 74.048 61.389 1.00 18.95 101 ARG A CA 1
ATOM 1526 C C . ARG A 1 101 ? 18.791 74.560 59.974 1.00 24.24 101 ARG A C 1
ATOM 1527 O O . ARG A 1 101 ? 17.791 74.997 59.415 1.00 26.22 101 ARG A O 1
ATOM 1548 N N . ILE A 1 102 ? 20.007 74.527 59.391 1.00 20.25 102 ILE A N 1
ATOM 1549 C CA . ILE A 1 102 ? 20.300 75.097 58.068 1.00 19.46 102 ILE A CA 1
ATOM 1550 C C . ILE A 1 102 ? 20.640 73.996 57.072 1.00 21.15 102 ILE A C 1
ATOM 1551 O O . ILE A 1 102 ? 21.647 73.291 57.231 1.00 17.53 102 ILE A O 1
ATOM 1567 N N . ARG A 1 103 ? 19.851 73.931 55.999 1.00 18.19 103 ARG A N 1
ATOM 1568 C CA . ARG A 1 103 ? 19.971 72.923 54.967 1.00 19.84 103 ARG A CA 1
ATOM 1569 C C . ARG A 1 103 ? 20.002 73.516 53.569 1.00 25.47 103 ARG A C 1
ATOM 1570 O O . ARG A 1 103 ? 19.060 74.213 53.214 1.00 26.10 103 ARG A O 1
ATOM 1591 N N . PRO A 1 104 ? 20.987 73.207 52.730 1.00 21.72 104 PRO A N 1
ATOM 1592 C CA . PRO A 1 104 ? 22.211 72.427 53.009 1.00 20.95 104 PRO A CA 1
ATOM 1593 C C . PRO A 1 104 ? 23.139 73.193 53.988 1.00 23.52 104 PRO A C 1
ATOM 1594 O O . PRO A 1 104 ? 22.986 74.406 54.137 1.00 22.61 104 PRO A O 1
ATOM 1605 N N . PHE A 1 105 ? 24.049 72.515 54.726 1.00 18.24 105 PHE A N 1
ATOM 1606 C CA . PHE A 1 105 ? 24.343 71.099 54.617 1.00 15.83 105 PHE A CA 1
ATOM 1607 C C . PHE A 1 105 ? 23.850 70.311 55.855 1.00 16.02 105 PHE A C 1
ATOM 1608 O O . PHE A 1 105 ? 24.175 69.138 55.987 1.00 14.31 105 PHE A O 1
ATOM 1625 N N . GLY A 1 106 ? 23.030 70.926 56.701 1.00 12.09 106 GLY A N 1
ATOM 1626 C CA . GLY A 1 106 ? 22.479 70.268 57.883 1.00 12.49 106 GLY A CA 1
ATOM 1627 C C . GLY A 1 106 ? 23.549 69.955 58.899 1.00 15.64 106 GLY A C 1
ATOM 1628 O O . GLY A 1 106 ? 24.607 70.583 58.893 1.00 14.27 106 GLY A O 1
ATOM 1632 N N . ASP A 1 107 ? 23.300 68.940 59.733 1.00 13.35 107 ASP A N 1
ATOM 1633 C CA . ASP A 1 107 ? 24.250 68.453 60.732 1.00 12.43 107 ASP A CA 1
ATOM 1634 C C . ASP A 1 107 ? 24.579 66.986 60.415 1.00 16.02 107 ASP A C 1
ATOM 1635 O O . ASP A 1 107 ? 23.705 66.123 60.505 1.00 15.90 107 ASP A O 1
ATOM 1644 N N . LYS A 1 108 ? 25.834 66.714 60.035 1.00 13.26 108 LYS A N 1
ATOM 1645 C CA . LYS A 1 108 ? 26.278 65.351 59.720 1.00 11.25 108 LYS A CA 1
ATOM 1646 C C . LYS A 1 108 ? 27.372 64.910 60.686 1.00 11.20 108 LYS A C 1
ATOM 1647 O O . LYS A 1 108 ? 28.026 63.893 60.446 1.00 10.46 108 LYS A O 1
ATOM 1666 N N . THR A 1 109 ? 27.517 65.615 61.809 1.00 10.42 109 THR A N 1
ATOM 1667 C CA . THR A 1 109 ? 28.564 65.400 62.815 1.00 8.85 109 THR A CA 1
ATOM 1668 C C . THR A 1 109 ? 28.523 64.074 63.530 1.00 15.60 109 THR A C 1
ATOM 1669 O O . THR A 1 109 ? 29.555 63.700 64.085 1.00 14.90 109 THR A O 1
ATOM 1680 N N . GLY A 1 110 ? 27.428 63.318 63.451 1.00 15.18 110 GLY A N 1
ATOM 1681 C CA . GLY A 1 110 ? 27.394 61.973 64.010 1.00 14.10 110 GLY A CA 1
ATOM 1682 C C . GLY A 1 110 ? 28.417 61.084 63.328 1.00 15.78 110 GLY A C 1
ATOM 1683 O O . GLY A 1 110 ? 29.004 60.208 63.955 1.00 16.12 110 GLY A O 1
ATOM 1687 N N . MET A 1 111 ? 28.730 61.372 62.049 1.00 11.91 111 MET A N 1
ATOM 1688 C CA . MET A 1 111 ? 29.700 60.584 61.289 1.00 10.37 111 MET A CA 1
ATOM 1689 C C . MET A 1 111 ? 31.139 60.820 61.748 1.00 12.96 111 MET A C 1
ATOM 1690 O O . MET A 1 111 ? 32.010 60.056 61.336 1.00 13.30 111 MET A O 1
ATOM 1704 N N . ASP A 1 112 ? 31.400 61.785 62.646 1.00 10.76 112 ASP A N 1
ATOM 1705 C CA . ASP A 1 112 ? 32.758 62.045 63.149 1.00 11.37 112 ASP A CA 1
ATOM 1706 C C . ASP A 1 112 ? 32.970 61.523 64.575 1.00 17.92 112 ASP A C 1
ATOM 1707 O O . ASP A 1 112 ? 34.042 61.748 65.137 1.00 18.23 112 ASP A O 1
ATOM 1716 N N . VAL A 1 113 ? 32.007 60.779 65.152 1.00 14.58 113 VAL A N 1
ATOM 1717 C CA . VAL A 1 113 ? 32.257 60.192 66.446 1.00 14.55 113 VAL A CA 1
ATOM 1718 C C . VAL A 1 113 ? 33.322 59.088 66.257 1.00 17.30 113 VAL A C 1
ATOM 1719 O O . VAL A 1 113 ? 33.445 58.528 65.183 1.00 16.58 113 VAL A O 1
ATOM 1732 N N . SER A 1 114 ? 34.052 58.775 67.305 1.00 13.97 114 SER A N 1
ATOM 1733 C CA . SER A 1 114 ? 35.062 57.739 67.281 1.00 12.66 114 SER A CA 1
ATOM 1734 C C . SER A 1 114 ? 34.475 56.451 67.869 1.00 13.04 114 SER A C 1
ATOM 1735 O O . SER A 1 114 ? 33.490 56.484 68.602 1.00 12.32 114 SER A O 1
ATOM 1743 N N . GLY A 1 115 ? 35.035 55.343 67.453 1.00 9.23 115 GLY A N 1
ATOM 1744 C CA . GLY A 1 115 ? 34.594 54.020 67.840 1.00 9.74 115 GLY A CA 1
ATOM 1745 C C . GLY A 1 115 ? 34.888 52.953 66.815 1.00 15.29 115 GLY A C 1
ATOM 1746 O O . GLY A 1 115 ? 35.681 53.173 65.883 1.00 15.92 115 GLY A O 1
ATOM 1750 N N . SER A 1 116 ? 34.188 51.805 66.960 1.00 10.95 116 SER A N 1
ATOM 1751 C CA . SER A 1 116 ? 34.423 50.585 66.187 1.00 12.15 116 SER A CA 1
ATOM 1752 C C . SER A 1 116 ? 33.739 50.607 64.815 1.00 14.67 116 SER A C 1
ATOM 1753 O O . SER A 1 116 ? 32.956 49.705 64.499 1.00 13.61 116 SER A O 1
ATOM 1761 N N . TRP A 1 117 ? 34.064 51.613 63.975 1.00 13.24 117 TRP A N 1
ATOM 1762 C CA . TRP A 1 117 ? 33.467 51.738 62.643 1.00 12.05 117 TRP A CA 1
ATOM 1763 C C . TRP A 1 117 ? 33.748 50.482 61.840 1.00 14.51 117 TRP A C 1
ATOM 1764 O O . TRP A 1 117 ? 34.854 49.974 61.932 1.00 13.48 117 TRP A O 1
ATOM 1785 N N . THR A 1 118 ? 32.749 49.952 61.109 1.00 10.76 118 THR A N 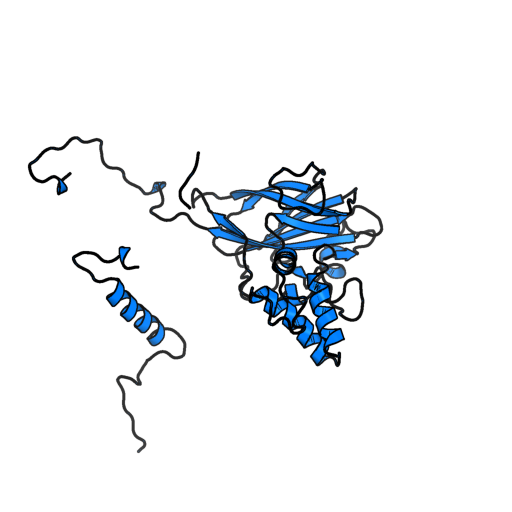1
ATOM 1786 C CA . THR A 1 118 ? 32.917 48.708 60.369 1.00 10.77 118 THR A CA 1
ATOM 1787 C C . THR A 1 118 ? 33.765 48.987 59.136 1.00 13.98 118 THR A C 1
ATOM 1788 O O . THR A 1 118 ? 33.359 49.799 58.299 1.00 11.20 118 THR A O 1
ATOM 1799 N N . PRO A 1 119 ? 34.909 48.292 58.982 1.00 10.82 119 PRO A N 1
ATOM 1800 C CA . PRO A 1 119 ? 35.733 48.535 57.805 1.00 11.30 119 PRO A CA 1
ATOM 1801 C C . PRO A 1 119 ? 35.510 47.569 56.687 1.00 12.29 119 PRO A C 1
ATOM 1802 O O . PRO A 1 119 ? 35.022 46.472 56.882 1.00 12.19 119 PRO A O 1
ATOM 1813 N N . THR A 1 120 ? 35.977 47.955 55.518 1.00 10.70 120 THR A N 1
ATOM 1814 C CA . THR A 1 120 ? 36.171 47.073 54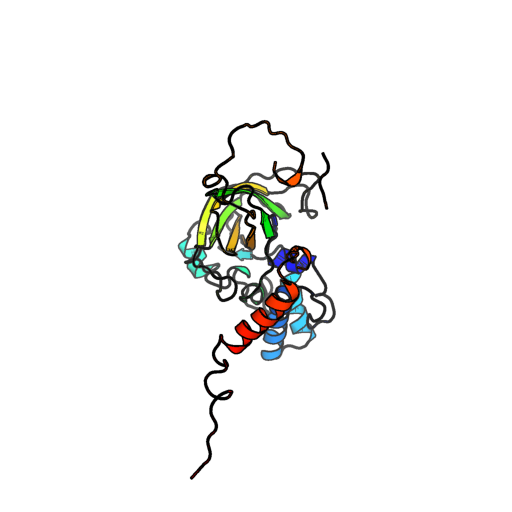.393 1.00 10.06 120 THR A CA 1
ATOM 1815 C C . THR A 1 120 ? 37.400 46.239 54.759 1.00 14.40 120 THR A C 1
ATOM 1816 O O . THR A 1 120 ? 38.447 46.817 55.065 1.00 13.04 120 THR A O 1
ATOM 1827 N N . VAL A 1 121 ? 37.298 44.920 54.702 1.00 12.25 121 VAL A N 1
ATOM 1828 C CA . VAL A 1 121 ? 38.387 44.016 55.067 1.00 13.44 121 VAL A CA 1
ATOM 1829 C C . VAL A 1 121 ? 39.075 43.506 53.826 1.00 15.27 121 VAL A C 1
ATOM 1830 O O . VAL A 1 121 ? 38.493 42.720 53.093 1.00 14.18 121 VAL A O 1
ATOM 1843 N N . ILE A 1 122 ? 40.329 43.911 53.618 1.00 12.77 122 ILE A N 1
ATOM 1844 C CA . ILE A 1 122 ? 41.118 43.506 52.463 1.00 12.96 122 ILE A CA 1
ATOM 1845 C C . ILE A 1 122 ? 42.133 42.426 52.891 1.00 18.66 122 ILE A C 1
ATOM 1846 O O . ILE A 1 122 ? 43.083 42.730 53.602 1.00 16.87 122 ILE A O 1
ATOM 1862 N N . PRO A 1 123 ? 41.990 41.176 52.429 1.00 20.33 123 PRO A N 1
ATOM 1863 C CA . PRO A 1 123 ? 42.980 40.144 52.794 1.00 20.00 123 PRO A CA 1
ATOM 1864 C C . PRO A 1 123 ? 44.330 40.340 52.094 1.00 23.32 123 PRO A C 1
ATOM 1865 O O . PRO A 1 123 ? 44.389 40.776 50.951 1.00 24.06 123 PRO A O 1
ATOM 1876 N N . LEU A 1 124 ? 45.408 40.110 52.816 1.00 19.54 124 LEU A N 1
ATOM 1877 C CA . LEU A 1 124 ? 46.744 40.185 52.245 1.00 21.12 124 LEU A CA 1
ATOM 1878 C C . LEU A 1 124 ? 47.127 38.798 51.725 1.00 26.51 124 LEU A C 1
ATOM 1879 O O . LEU A 1 124 ? 46.967 37.821 52.449 1.00 28.18 124 LEU A O 1
ATOM 1895 N N . GLN A 1 125 ? 47.637 38.697 50.521 1.00 25.87 125 GLN A N 1
ATOM 1896 C CA . GLN A 1 125 ? 48.121 37.389 50.006 1.00 27.99 125 GLN A CA 1
ATOM 1897 C C . GLN A 1 125 ? 49.475 37.090 50.666 1.00 31.69 125 GLN A C 1
ATOM 1898 O O . GLN A 1 125 ? 49.806 35.927 50.890 1.00 31.63 125 GLN A O 1
ATOM 1902 N N . ASP A 1 126 ? 50.260 38.152 50.968 1.00 26.37 126 ASP A N 1
ATOM 1903 C CA . ASP A 1 126 ? 51.541 38.004 51.656 1.00 25.45 126 ASP A CA 1
ATOM 1904 C C . ASP A 1 126 ? 51.712 39.203 52.588 1.00 23.55 126 ASP A C 1
ATOM 1905 O O . ASP A 1 126 ? 51.505 40.355 52.196 1.00 22.26 126 ASP A O 1
ATOM 1914 N N . ASN A 1 127 ? 52.030 38.912 53.831 1.00 17.86 127 ASN A N 1
ATOM 1915 C CA . ASN A 1 127 ? 52.127 39.908 54.888 1.00 16.39 127 ASN A CA 1
ATOM 1916 C C . ASN A 1 127 ? 53.332 40.841 54.770 1.00 18.86 127 ASN A C 1
ATOM 1917 O O . ASN A 1 127 ? 53.318 41.877 55.414 1.00 15.27 127 ASN A O 1
ATOM 1928 N N . THR A 1 128 ? 54.315 40.533 53.907 1.00 15.16 128 THR A N 1
ATOM 1929 C CA . THR A 1 128 ? 55.487 41.377 53.749 1.00 15.67 128 THR A CA 1
ATOM 1930 C C . THR A 1 128 ? 55.301 42.459 52.690 1.00 18.18 128 THR A C 1
ATOM 1931 O O . THR A 1 128 ? 56.169 43.310 52.629 1.00 16.01 128 THR A O 1
ATOM 1942 N N . VAL A 1 129 ? 54.188 42.481 51.893 1.00 18.29 129 VAL A N 1
ATOM 1943 C CA . VAL A 1 129 ? 53.941 43.565 50.911 1.00 19.42 129 VAL A CA 1
ATOM 1944 C C . VAL A 1 129 ? 53.954 44.919 51.563 1.00 22.26 129 VAL A C 1
ATOM 1945 O O . VAL A 1 129 ? 53.366 45.082 52.625 1.00 22.49 129 VAL A O 1
ATOM 1958 N N . SER A 1 130 ? 54.542 45.903 50.904 1.00 18.15 130 SER A N 1
ATOM 1959 C CA . SER A 1 130 ? 54.603 47.268 51.434 1.00 19.67 130 SER A CA 1
ATOM 1960 C C . SER A 1 130 ? 53.398 48.110 50.982 1.00 21.97 130 SER A C 1
ATOM 1961 O O . SER A 1 130 ? 53.029 49.074 51.673 1.00 20.35 130 SER A O 1
ATOM 1969 N N . THR A 1 131 ? 52.823 47.793 49.800 1.00 16.56 131 THR A N 1
ATOM 1970 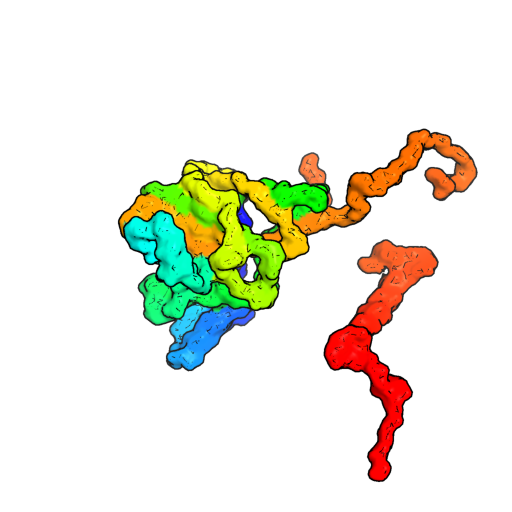C CA . THR A 1 131 ? 51.646 48.474 49.285 1.00 16.71 131 THR A CA 1
ATOM 1971 C C . THR A 1 131 ? 50.708 47.485 48.632 1.00 19.72 131 THR A C 1
ATOM 1972 O O . THR A 1 131 ? 51.153 46.491 48.073 1.00 20.93 131 THR A O 1
ATOM 1983 N N . VAL A 1 132 ? 49.422 47.768 48.695 1.00 16.22 132 VAL A N 1
ATOM 1984 C CA . VAL A 1 132 ? 48.376 46.936 48.096 1.00 15.52 132 VAL A CA 1
ATOM 1985 C C . VAL A 1 132 ? 47.596 47.810 47.127 1.00 17.44 132 VAL A C 1
ATOM 1986 O O . VAL A 1 132 ? 46.978 48.794 47.563 1.00 15.44 132 VAL A O 1
ATOM 1999 N N . PRO A 1 133 ? 47.578 47.498 45.821 1.00 14.53 133 PRO A N 1
ATOM 2000 C CA . PRO A 1 133 ? 46.736 48.300 44.919 1.00 14.15 133 PRO A CA 1
ATOM 2001 C C . PRO A 1 133 ? 45.259 48.043 45.135 1.00 17.95 133 PRO A C 1
ATOM 2002 O O . PRO A 1 133 ? 44.852 46.893 45.251 1.00 16.62 133 PRO A O 1
ATOM 2013 N N . ILE A 1 134 ? 44.466 49.100 45.240 1.00 17.13 134 ILE A N 1
ATOM 2014 C CA . ILE A 1 134 ? 43.025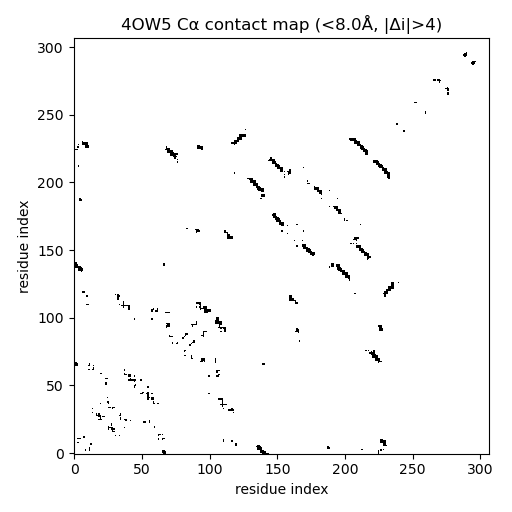 48.957 45.277 1.00 17.82 134 ILE A CA 1
ATOM 2015 C C . ILE A 1 134 ? 42.477 49.779 44.129 1.00 20.28 134 ILE A C 1
ATOM 2016 O O . ILE A 1 134 ? 42.907 50.912 43.923 1.00 18.38 134 ILE A O 1
ATOM 2032 N N . GLU A 1 135 ? 41.485 49.242 43.429 1.00 14.89 135 GLU A N 1
ATOM 2033 C CA . GLU A 1 135 ? 40.849 50.017 42.401 1.00 15.17 135 GLU A CA 1
ATOM 2034 C C . GLU A 1 135 ? 39.654 50.757 43.025 1.00 15.37 135 GLU A C 1
ATOM 2035 O O . GLU A 1 135 ? 38.603 50.180 43.235 1.00 15.79 135 GLU A O 1
ATOM 2047 N N . PHE A 1 136 ? 39.839 52.029 43.293 1.00 12.92 136 PHE A N 1
ATOM 2048 C CA . PHE A 1 136 ? 38.816 52.904 43.815 1.00 14.08 136 PHE A CA 1
ATOM 2049 C C . PHE A 1 136 ? 37.663 53.012 42.850 1.00 15.83 136 PHE A C 1
ATOM 2050 O O . PHE A 1 136 ? 37.887 53.117 41.643 1.00 16.18 136 PHE A O 1
ATOM 2067 N N . GLU A 1 137 ? 36.442 53.017 43.373 1.00 12.44 137 GLU A N 1
ATOM 2068 C CA . GLU A 1 137 ? 35.233 53.290 42.598 1.00 11.48 137 GLU A CA 1
ATOM 2069 C C . GLU A 1 137 ? 34.461 54.376 43.324 1.00 13.99 137 GLU A C 1
ATOM 2070 O O . GLU A 1 137 ? 34.134 54.236 44.516 1.00 12.84 137 GLU A O 1
ATOM 2082 N N . PHE A 1 138 ? 34.288 55.506 42.664 1.00 11.90 138 PHE A N 1
ATOM 2083 C CA . PHE A 1 138 ? 33.508 56.620 43.171 1.00 11.04 138 PHE A CA 1
ATOM 2084 C C . PHE A 1 138 ? 32.252 56.719 42.285 1.00 15.40 138 PHE A C 1
ATOM 2085 O O . PHE A 1 138 ? 32.352 56.773 41.050 1.00 14.90 138 PHE A O 1
ATOM 2102 N N . CYS A 1 139 ? 31.104 56.712 42.923 1.00 12.66 139 CYS A N 1
ATOM 2103 C CA . CYS A 1 139 ? 29.786 56.667 42.317 1.00 13.58 139 CYS A CA 1
ATOM 2104 C C . CYS A 1 139 ? 29.184 58.066 42.208 1.00 16.04 139 CYS A C 1
ATOM 2105 O O . CYS A 1 139 ? 28.703 58.595 43.214 1.00 13.28 139 CYS A O 1
ATOM 2112 N N . PRO A 1 140 ? 29.153 58.677 40.998 1.00 12.70 140 PRO A N 1
ATOM 2113 C CA . PRO A 1 140 ? 28.524 60.002 40.881 1.00 12.91 140 PRO A CA 1
ATOM 2114 C C . PRO A 1 140 ? 27.032 59.837 40.649 1.00 18.65 140 PRO A C 1
ATOM 2115 O O . PRO A 1 140 ? 26.638 59.199 39.680 1.00 19.98 140 PRO A O 1
ATOM 2126 N N . THR A 1 141 ? 26.202 60.350 41.551 1.00 15.93 141 THR A N 1
ATOM 2127 C CA . THR A 1 141 ? 24.765 60.299 41.344 1.00 15.64 141 THR A CA 1
ATOM 2128 C C . THR A 1 141 ? 24.375 61.423 40.354 1.00 17.95 141 THR A C 1
ATOM 2129 O O . THR A 1 141 ? 23.332 61.331 39.714 1.00 17.72 141 THR A O 1
ATOM 2140 N N . ALA A 1 142 ? 25.176 62.511 40.296 1.00 13.53 142 ALA A N 1
ATOM 2141 C CA . ALA A 1 142 ? 25.039 63.601 39.333 1.00 14.51 142 ALA A CA 1
ATOM 2142 C C . ALA A 1 142 ? 26.389 63.803 38.692 1.00 20.81 142 ALA A C 1
ATOM 2143 O O . ALA A 1 142 ? 27.381 63.980 39.399 1.00 21.19 142 ALA A O 1
ATOM 2150 N N . ILE A 1 143 ? 26.431 63.830 37.378 1.00 17.56 143 ILE A N 1
ATOM 2151 C CA . ILE A 1 143 ? 27.687 63.988 36.643 1.00 17.73 143 ILE A CA 1
ATOM 2152 C C . ILE A 1 143 ? 28.133 65.451 36.630 1.00 18.84 143 ILE A C 1
ATOM 2153 O O . ILE A 1 143 ? 27.398 66.318 36.178 1.00 18.40 143 ILE A O 1
ATOM 2169 N N . HIS A 1 144 ? 29.352 65.711 37.079 1.00 17.06 144 HIS A N 1
ATOM 2170 C CA . HIS A 1 144 ? 29.941 67.051 37.050 1.00 17.25 144 HIS A CA 1
ATOM 2171 C C . HIS A 1 144 ? 31.362 66.999 36.561 1.00 20.63 144 HIS A C 1
ATOM 2172 O O . HIS A 1 144 ? 32.211 66.304 37.138 1.00 19.01 144 HIS A O 1
ATOM 2186 N N . GLU A 1 145 ? 31.637 67.854 35.572 1.00 16.81 145 GLU A N 1
ATOM 2187 C CA . GLU A 1 145 ? 32.945 68.052 34.979 1.00 15.82 145 GLU A CA 1
ATOM 2188 C C . GLU A 1 145 ? 33.105 69.524 34.580 1.00 18.80 145 GLU A C 1
ATOM 2189 O O . GLU A 1 145 ? 32.123 70.135 34.169 1.00 16.66 145 GLU A O 1
ATOM 2201 N N . PRO A 1 146 ? 34.305 70.110 34.690 1.00 14.82 146 PRO A N 1
ATOM 2202 C CA . PRO A 1 146 ? 35.573 69.470 35.098 1.00 13.87 146 PRO A CA 1
ATOM 2203 C C . PRO A 1 146 ? 35.669 69.256 36.631 1.00 14.49 146 PRO A C 1
ATOM 2204 O O . PRO A 1 146 ? 35.046 69.953 37.427 1.00 12.61 146 PRO A O 1
ATOM 2215 N N . SER A 1 147 ? 36.490 68.314 37.020 1.00 11.01 147 SER A N 1
ATOM 2216 C CA . SER A 1 147 ? 36.696 68.009 38.423 1.00 12.33 147 SER A CA 1
ATOM 2217 C C . SER A 1 147 ? 37.994 67.273 38.616 1.00 17.54 147 SER A C 1
ATOM 2218 O O . SER A 1 147 ? 38.667 66.888 37.642 1.00 17.48 147 SER A O 1
ATOM 2226 N N . PHE A 1 148 ? 38.377 67.112 39.872 1.00 14.11 148 PHE A N 1
ATOM 2227 C CA . PHE A 1 148 ? 39.576 66.357 40.232 1.00 13.22 148 PHE A CA 1
ATOM 2228 C C . PHE A 1 148 ? 39.364 65.695 41.591 1.00 14.81 148 PHE A C 1
ATOM 2229 O O . PHE A 1 148 ? 38.458 66.060 42.350 1.00 11.67 148 PHE A O 1
ATOM 2246 N N . PHE A 1 149 ? 40.223 64.746 41.895 1.00 9.27 149 PHE A N 1
ATOM 2247 C CA . PHE A 1 149 ? 40.166 64.025 43.167 1.00 10.31 149 PHE A CA 1
ATOM 2248 C C . PHE A 1 149 ? 41.437 64.155 43.931 1.00 15.94 149 PHE A C 1
ATOM 2249 O O . PHE A 1 149 ? 42.506 64.339 43.350 1.00 14.33 149 PHE A O 1
ATOM 2266 N N . GLU A 1 150 ? 41.317 64.033 45.241 1.00 14.02 150 GLU A N 1
ATOM 2267 C CA . GLU A 1 150 ? 42.438 63.888 46.150 1.00 12.50 150 GLU A CA 1
ATOM 2268 C C . GLU A 1 150 ? 42.102 62.758 47.055 1.00 15.63 150 GLU A C 1
ATOM 2269 O O . GLU A 1 150 ? 40.956 62.662 47.483 1.00 15.58 150 GLU A O 1
ATOM 2281 N N . ILE A 1 151 ? 43.055 61.859 47.296 1.00 12.91 151 ILE A N 1
ATOM 2282 C CA . ILE A 1 151 ? 42.850 60.721 48.193 1.00 12.29 151 ILE A CA 1
ATOM 2283 C C . ILE A 1 151 ? 43.945 60.789 49.226 1.00 15.81 151 ILE A C 1
ATOM 2284 O O . ILE A 1 151 ? 45.116 61.017 48.882 1.00 14.61 151 ILE A O 1
ATOM 2300 N N . TYR A 1 152 ? 43.549 60.616 50.486 1.00 12.86 152 TYR A N 1
ATOM 2301 C CA . TYR A 1 152 ? 44.413 60.623 51.642 1.00 11.80 152 TYR A CA 1
ATOM 2302 C C . TYR A 1 152 ? 44.286 59.359 52.444 1.00 13.13 152 TYR A C 1
ATOM 2303 O O . TYR A 1 152 ? 43.231 58.745 52.449 1.00 11.53 152 TYR A O 1
ATOM 2321 N N . ILE A 1 153 ? 45.340 59.012 53.183 1.00 11.57 153 ILE A N 1
ATOM 2322 C CA . ILE A 1 153 ? 45.371 57.878 54.102 1.00 10.33 153 ILE A CA 1
ATOM 2323 C C . ILE A 1 153 ? 45.806 58.402 55.470 1.00 12.76 153 ILE A C 1
ATOM 2324 O O . ILE A 1 153 ? 46.704 59.262 55.563 1.00 11.23 153 ILE A O 1
ATOM 2340 N N . THR A 1 154 ? 45.179 57.893 56.519 1.00 11.30 154 THR A N 1
ATOM 2341 C CA . THR A 1 154 ? 45.573 58.282 57.862 1.00 11.42 154 THR A CA 1
ATOM 2342 C C . THR A 1 154 ? 47.028 57.825 58.178 1.00 12.60 154 THR A C 1
ATOM 2343 O O . THR A 1 154 ? 47.502 56.802 57.679 1.00 10.01 154 THR A O 1
ATOM 2354 N N . VAL A 1 155 ? 47.695 58.619 58.991 1.00 13.17 155 VAL A N 1
ATOM 2355 C CA . VAL A 1 155 ? 49.059 58.352 59.477 1.00 14.61 155 VAL A CA 1
ATOM 2356 C C . VAL A 1 155 ? 49.030 57.056 60.298 1.00 17.91 155 VAL A C 1
ATOM 2357 O O . VAL A 1 155 ? 47.992 56.740 60.876 1.00 15.24 155 VAL A O 1
ATOM 2370 N N . PRO A 1 156 ? 50.161 56.343 60.450 1.00 17.65 156 PRO A N 1
ATOM 2371 C CA . PRO A 1 156 ? 50.120 55.088 61.228 1.00 18.92 156 PRO A CA 1
ATOM 2372 C C . PRO A 1 156 ? 49.678 55.208 62.693 1.00 21.40 156 PRO A C 1
ATOM 2373 O O . PRO A 1 156 ? 49.117 54.258 63.204 1.00 23.23 156 PRO A O 1
ATOM 2384 N N . SER A 1 157 ? 49.851 56.347 63.347 1.00 18.81 157 SER A N 1
ATOM 2385 C CA . SER A 1 157 ? 49.428 56.474 64.752 1.00 19.87 157 SER A CA 1
ATOM 2386 C C . SER A 1 157 ? 47.910 56.710 64.939 1.00 21.16 157 SER A C 1
ATOM 2387 O O . SER A 1 157 ? 47.465 56.832 66.080 1.00 17.95 157 SER A O 1
ATOM 2395 N N . PHE A 1 158 ? 47.133 56.851 63.840 1.00 14.71 158 PHE A N 1
ATOM 2396 C CA . PHE A 1 158 ? 45.696 57.080 63.930 1.00 10.93 158 PHE A CA 1
ATOM 2397 C C . PHE A 1 158 ? 45.005 55.882 64.574 1.00 14.35 158 PHE A C 1
ATOM 2398 O O . PHE A 1 158 ? 45.223 54.730 64.192 1.00 14.70 158 PHE A O 1
ATOM 2415 N N . ASN A 1 159 ? 44.109 56.173 65.499 1.00 12.37 159 ASN A N 1
ATOM 241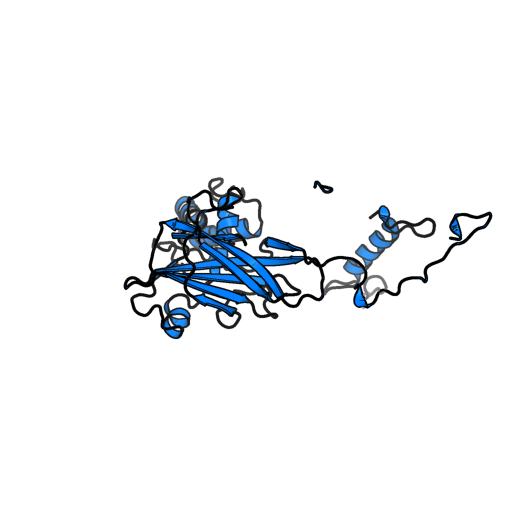6 C CA . ASN A 1 159 ? 43.359 55.151 66.224 1.00 11.43 159 ASN A CA 1
ATOM 2417 C C . ASN A 1 159 ? 41.869 55.463 66.041 1.00 14.40 159 ASN A C 1
ATOM 2418 O O . ASN A 1 159 ? 41.365 56.405 66.644 1.00 13.69 159 ASN A O 1
ATOM 2429 N N . VAL A 1 160 ? 41.177 54.680 65.202 1.00 12.51 160 VAL A N 1
ATOM 2430 C CA . VAL A 1 160 ? 39.767 54.908 64.875 1.00 13.55 160 VAL A CA 1
ATOM 2431 C C . VAL A 1 160 ? 38.885 54.851 66.129 1.00 15.14 160 VAL A C 1
ATOM 2432 O O . VAL A 1 160 ? 37.877 55.566 66.200 1.00 13.26 160 VAL A O 1
ATOM 2445 N N . TYR A 1 161 ? 39.272 54.035 67.120 1.00 12.53 161 TYR A N 1
ATOM 2446 C CA . TYR A 1 161 ? 38.477 53.855 68.336 1.00 13.08 161 TYR A CA 1
ATOM 2447 C C . TYR A 1 161 ? 38.397 55.110 69.188 1.00 16.60 161 TYR A C 1
ATOM 2448 O O . TYR A 1 161 ? 37.469 55.221 69.980 1.00 16.38 161 TYR A O 1
ATOM 2466 N N . THR A 1 162 ? 39.397 55.992 69.109 1.00 13.70 162 THR A N 1
ATOM 2467 C CA . THR A 1 162 ? 39.445 57.160 69.995 1.00 14.71 162 THR A CA 1
ATOM 2468 C C . THR A 1 162 ? 39.620 58.516 69.321 1.00 17.59 162 THR A C 1
ATOM 2469 O O . THR A 1 162 ? 39.416 59.530 69.994 1.00 17.70 162 THR A O 1
ATOM 2480 N N . ASP A 1 163 ? 40.006 58.575 68.047 1.00 13.74 163 ASP A N 1
ATOM 2481 C CA . ASP A 1 163 ? 40.345 59.844 67.424 1.00 14.00 163 ASP A CA 1
ATOM 2482 C C . ASP A 1 163 ? 39.357 60.339 66.409 1.00 18.70 163 ASP A C 1
ATOM 2483 O O . ASP A 1 163 ? 38.854 59.548 65.613 1.00 18.82 163 ASP A O 1
ATOM 2492 N N . GLN A 1 164 ? 39.266 61.664 66.297 1.00 16.07 164 GLN A N 1
ATOM 2493 C CA . GLN A 1 164 ? 38.590 62.313 65.186 1.00 16.09 164 GLN A CA 1
ATOM 2494 C C . GLN A 1 164 ? 39.634 62.362 64.105 1.00 20.39 164 GLN A C 1
ATOM 2495 O O . GLN A 1 164 ? 40.808 62.475 64.431 1.00 18.64 164 GLN A O 1
ATOM 2509 N N . VAL A 1 165 ? 39.231 62.303 62.833 1.00 18.15 165 VAL A N 1
ATOM 2510 C CA . VAL A 1 165 ? 40.145 62.421 61.697 1.00 17.48 165 VAL A CA 1
ATOM 2511 C C . VAL A 1 165 ? 40.436 63.916 61.516 1.00 17.60 165 VAL A C 1
ATOM 2512 O O . VAL A 1 165 ? 39.488 64.708 61.472 1.00 16.04 165 VAL A O 1
ATOM 2525 N N . THR A 1 166 ? 41.701 64.292 61.342 1.00 14.09 166 THR A N 1
ATOM 2526 C CA . THR A 1 166 ? 42.121 65.685 61.131 1.00 14.14 166 THR A CA 1
ATOM 2527 C C . THR A 1 166 ? 43.097 65.769 59.961 1.00 15.39 166 THR A C 1
ATOM 2528 O O . THR A 1 166 ? 43.752 64.772 59.650 1.00 14.21 166 THR A O 1
ATOM 2539 N N . TRP A 1 167 ? 43.259 66.965 59.374 1.00 14.10 167 TRP A N 1
ATOM 2540 C CA . TRP A 1 167 ? 44.186 67.152 58.256 1.00 14.06 167 TRP A CA 1
ATOM 2541 C C . TRP A 1 167 ? 45.635 66.827 58.692 1.00 14.97 167 TRP A C 1
ATOM 2542 O O . TRP A 1 167 ? 46.376 66.236 57.899 1.00 13.40 167 TRP A O 1
ATOM 2563 N N . GLN A 1 168 ? 45.994 67.056 59.978 1.00 14.65 168 GLN A N 1
ATOM 2564 C CA . GLN A 1 168 ? 47.346 66.751 60.465 1.00 13.89 168 GLN A CA 1
ATOM 2565 C C . GLN A 1 168 ? 47.594 65.241 60.556 1.00 17.53 168 GLN A C 1
ATOM 2566 O O . GLN A 1 168 ? 48.745 64.845 60.651 1.00 16.98 168 GLN A O 1
ATOM 2580 N N . GLN A 1 169 ? 46.546 64.393 60.517 1.00 13.31 169 GLN A N 1
ATOM 2581 C CA . GLN A 1 169 ? 46.699 62.940 60.507 1.00 13.46 169 GLN A CA 1
ATOM 2582 C C . GLN A 1 169 ? 46.523 62.305 59.131 1.00 16.27 169 GLN A C 1
ATOM 2583 O O . GLN A 1 169 ? 46.503 61.082 59.072 1.00 18.17 169 GLN A O 1
ATOM 2597 N N . LEU A 1 170 ? 46.417 63.099 58.054 1.00 13.57 170 LEU A N 1
ATOM 2598 C CA . LEU A 1 170 ? 46.207 62.640 56.687 1.00 12.82 170 LEU A CA 1
ATOM 2599 C C . LEU A 1 170 ? 47.431 62.880 55.782 1.00 17.05 170 LEU A C 1
ATOM 2600 O O . LEU A 1 170 ? 48.000 63.952 55.788 1.00 17.74 170 LEU A O 1
ATOM 2616 N N . ILE A 1 171 ? 47.779 61.878 54.974 1.00 13.70 171 ILE A N 1
ATOM 2617 C CA . ILE A 1 171 ? 48.862 61.887 54.001 1.00 13.68 171 ILE A CA 1
ATOM 2618 C C . ILE A 1 171 ? 48.257 61.766 52.611 1.00 15.04 171 ILE A C 1
ATOM 2619 O O . ILE A 1 171 ? 47.547 60.783 52.355 1.00 14.28 171 ILE A O 1
ATOM 2635 N N . ASN A 1 172 ? 48.567 62.708 51.707 1.00 12.09 172 ASN A N 1
ATOM 2636 C CA . ASN A 1 172 ? 48.062 62.636 50.341 1.00 12.15 172 ASN A CA 1
ATOM 2637 C C . ASN A 1 172 ? 48.753 61.496 49.572 1.00 15.46 172 ASN A C 1
ATOM 2638 O O . ASN A 1 172 ? 49.982 61.422 49.552 1.00 15.37 172 ASN A O 1
ATOM 2649 N N . ILE A 1 173 ? 47.972 60.613 48.978 1.00 9.57 173 ILE A N 1
ATOM 2650 C CA . ILE A 1 173 ? 48.491 59.493 48.181 1.00 11.66 173 ILE A CA 1
ATOM 2651 C C . ILE A 1 173 ? 48.002 59.555 46.726 1.00 13.92 173 ILE A C 1
ATOM 2652 O O . ILE A 1 173 ? 48.469 58.762 45.920 1.00 13.18 173 ILE A O 1
ATOM 2668 N N . PHE A 1 174 ? 47.143 60.517 46.385 1.00 9.97 174 PHE A N 1
ATOM 2669 C CA . PHE A 1 174 ? 46.664 60.709 45.025 1.00 10.11 174 PHE A CA 1
ATOM 2670 C C . PHE A 1 174 ? 46.091 62.121 44.846 1.00 16.40 174 PHE A C 1
ATOM 2671 O O . PHE A 1 174 ? 45.291 62.580 45.656 1.00 14.42 174 PHE A O 1
ATOM 2688 N N . THR A 1 175 ? 46.454 62.776 43.742 1.00 14.75 175 THR A N 1
ATOM 2689 C CA . THR A 1 175 ? 45.909 64.073 43.372 1.00 13.85 175 THR A CA 1
ATOM 2690 C C . THR A 1 175 ? 45.829 64.145 41.869 1.00 16.71 175 THR A C 1
ATOM 2691 O O . THR A 1 175 ? 46.861 64.034 41.237 1.00 14.92 175 THR A O 1
ATOM 2702 N N . GLY A 1 176 ? 44.653 64.421 41.332 1.00 14.32 176 GLY A N 1
ATOM 2703 C CA . GLY A 1 176 ? 44.487 64.674 39.910 1.00 15.13 176 GLY A CA 1
ATOM 2704 C C . GLY A 1 176 ? 43.119 64.295 39.383 1.00 17.98 176 GLY A C 1
ATOM 2705 O O . GLY A 1 176 ? 42.285 63.714 40.086 1.00 15.02 176 GLY A O 1
ATOM 2709 N N . PRO A 1 177 ? 42.869 64.572 38.101 1.00 17.46 177 PRO A N 1
ATOM 2710 C CA . PRO A 1 177 ? 41.592 64.129 37.512 1.00 18.94 177 PRO A CA 1
ATOM 2711 C C . PRO A 1 177 ? 41.546 62.606 37.321 1.00 23.14 177 PRO A C 1
ATOM 2712 O O . PRO A 1 177 ? 42.589 61.926 37.303 1.00 22.27 177 PRO A O 1
ATOM 2723 N N . ILE A 1 178 ? 40.335 62.072 37.356 1.00 22.04 178 ILE A N 1
ATOM 2724 C CA . ILE A 1 178 ? 40.001 60.679 37.086 1.00 23.33 178 ILE A CA 1
ATOM 2725 C C . ILE A 1 178 ? 38.926 60.724 35.977 1.00 28.49 178 ILE A C 1
ATOM 2726 O O . ILE A 1 178 ? 37.902 61.363 36.187 1.00 27.19 178 ILE A O 1
ATOM 2742 N N . PRO A 1 179 ? 39.122 60.167 34.768 1.00 29.56 179 PRO A N 1
ATOM 2743 C CA . PRO A 1 179 ? 38.053 60.262 33.766 1.00 28.77 179 PRO A CA 1
ATOM 2744 C C . PRO A 1 179 ? 36.879 59.340 34.124 1.00 27.20 179 PRO A C 1
ATOM 2745 O O . PRO A 1 179 ? 37.055 58.315 34.787 1.00 25.26 179 PRO A O 1
ATOM 2756 N N . LEU A 1 180 ? 35.680 59.745 33.724 1.00 21.77 180 LEU A N 1
ATOM 2757 C CA . LEU A 1 180 ? 34.485 58.918 33.856 1.00 18.95 180 LEU A CA 1
ATOM 2758 C C . LEU A 1 180 ? 34.587 57.683 32.936 1.00 19.70 180 LEU A C 1
ATOM 2759 O O . LEU A 1 180 ? 34.999 57.805 31.780 1.00 19.06 180 LEU A O 1
ATOM 2775 N N . VAL A 1 181 ? 34.217 56.513 33.435 1.00 14.80 181 VAL A N 1
ATOM 2776 C CA A VAL A 1 181 ? 34.254 55.261 32.661 0.50 13.04 181 VAL A CA 1
ATOM 2777 C CA B VAL A 1 181 ? 34.264 55.274 32.658 0.50 14.60 181 VAL A CA 1
ATOM 2778 C C . VAL A 1 181 ? 32.970 54.537 32.856 1.00 16.95 181 VAL A C 1
ATOM 2779 O O . VAL A 1 181 ? 32.306 54.757 33.866 1.00 17.22 181 VAL A O 1
ATOM 2804 N N . GLN A 1 182 ? 32.619 53.631 31.916 1.00 15.66 182 GLN A N 1
ATOM 2805 C CA . GLN A 1 182 ? 31.422 52.835 32.066 1.00 15.98 182 GLN A CA 1
ATOM 2806 C C . GLN A 1 182 ? 31.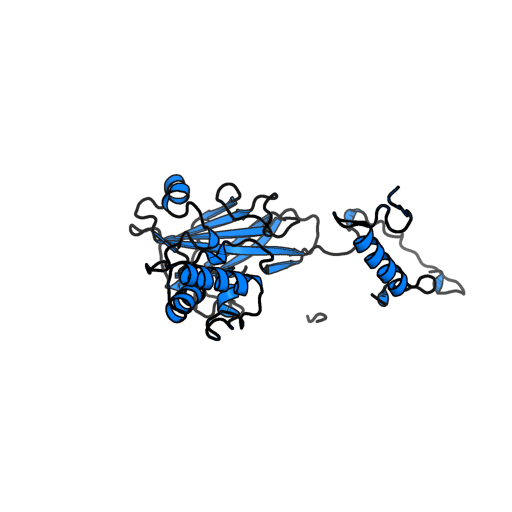602 51.918 33.245 1.00 19.14 182 GLN A C 1
ATOM 2807 O O . GLN A 1 182 ? 32.674 51.314 33.408 1.00 17.50 182 GLN A O 1
ATOM 2821 N N . ARG A 1 183 ? 30.553 51.798 34.058 1.00 16.76 183 ARG A N 1
ATOM 2822 C CA . ARG A 1 183 ? 30.568 50.913 35.209 1.00 17.72 183 ARG A CA 1
ATOM 2823 C C . ARG A 1 183 ? 30.661 49.467 34.718 1.00 24.73 183 ARG A C 1
ATOM 2824 O O . ARG A 1 183 ? 30.105 49.112 33.663 1.00 24.76 183 ARG A O 1
ATOM 2845 N N . ARG A 1 184 ? 31.336 48.636 35.470 1.00 20.94 184 ARG A N 1
ATOM 2846 C CA . ARG A 1 184 ? 31.424 47.237 35.100 1.00 20.82 184 ARG A CA 1
ATOM 2847 C C . ARG A 1 184 ? 30.166 46.505 35.547 1.00 24.20 184 ARG A C 1
ATOM 2848 O O . ARG A 1 184 ? 29.488 46.970 36.454 1.00 20.73 184 ARG A O 1
ATOM 2869 N N . PRO A 1 185 ? 29.851 45.326 34.979 1.00 24.44 185 PRO A N 1
ATOM 2870 C CA . PRO A 1 185 ? 28.655 44.577 35.434 1.00 23.39 185 PRO A CA 1
ATOM 2871 C C . PRO A 1 185 ? 28.619 44.274 36.937 1.00 24.18 185 PRO A C 1
ATOM 2872 O O . PRO A 1 185 ? 27.536 44.217 37.506 1.00 23.60 185 PRO A O 1
ATOM 2883 N N . ASP A 1 186 ? 29.785 44.134 37.599 1.00 18.84 186 ASP A N 1
ATOM 2884 C CA . ASP A 1 186 ? 29.827 43.862 39.047 1.00 19.38 186 ASP A CA 1
ATOM 2885 C C . ASP A 1 186 ? 29.886 45.162 39.912 1.00 23.23 186 ASP A C 1
ATOM 2886 O O . ASP A 1 186 ? 30.096 45.082 41.126 1.00 22.44 186 ASP A O 1
ATOM 2895 N N . SER A 1 187 ? 29.723 46.341 39.305 1.00 18.82 187 SER A N 1
ATOM 2896 C CA . SER A 1 187 ? 29.819 47.582 40.046 1.00 19.69 187 SER A CA 1
ATOM 2897 C C . SER A 1 187 ? 28.920 47.649 41.257 1.00 28.12 187 SER A C 1
ATOM 2898 O O . SER A 1 187 ? 27.786 47.173 41.256 1.00 27.83 187 SER A O 1
ATOM 2906 N N . GLN A 1 188 ? 29.425 48.355 42.251 1.00 28.63 188 GLN A N 1
ATOM 2907 C CA . GLN A 1 188 ? 28.751 48.643 43.503 1.00 29.41 188 GLN A CA 1
ATOM 2908 C C . GLN A 1 188 ? 27.868 49.925 43.399 1.00 32.16 188 GLN A C 1
ATOM 2909 O O . GLN A 1 188 ? 27.193 50.278 44.369 1.00 34.40 188 GLN A O 1
ATOM 2923 N N . CYS A 1 189 ? 27.928 50.629 42.251 1.00 23.75 189 CYS A N 1
ATOM 2924 C CA . CYS A 1 189 ? 27.247 51.878 41.958 1.00 21.59 189 CYS A CA 1
ATOM 2925 C C . CYS A 1 189 ? 26.019 51.593 41.075 1.00 28.22 189 CYS A C 1
ATOM 2926 O O . CYS A 1 189 ? 26.185 51.362 39.877 1.00 24.61 189 CYS A O 1
ATOM 2933 N N . ASN A 1 190 ? 24.803 51.563 41.670 1.00 27.61 190 ASN A N 1
ATOM 2934 C CA . ASN A 1 190 ? 23.554 51.351 40.915 1.00 29.62 190 ASN A CA 1
ATOM 2935 C C . ASN A 1 190 ? 22.906 52.692 40.536 1.00 35.09 190 ASN A C 1
ATOM 2936 O O . ASN A 1 190 ? 21.986 52.717 39.731 1.00 36.85 190 ASN A O 1
ATOM 2947 N N . ALA A 1 191 ? 23.385 53.803 41.092 1.00 31.84 191 ALA A N 1
ATOM 2948 C CA . ALA A 1 191 ? 22.803 55.116 40.831 1.00 30.87 191 ALA A CA 1
ATOM 2949 C C . ALA A 1 191 ? 23.157 55.683 39.462 1.00 33.12 191 ALA A C 1
ATOM 2950 O O . ALA A 1 191 ? 22.462 56.580 38.999 1.00 35.03 191 ALA A O 1
ATOM 2957 N N . ASN A 1 192 ? 24.168 55.148 38.776 1.00 27.09 192 ASN A N 1
ATOM 2958 C CA . ASN A 1 192 ? 24.588 55.697 37.481 1.00 24.85 192 ASN A CA 1
ATOM 2959 C C . ASN A 1 192 ? 25.245 54.644 36.585 1.00 26.41 192 ASN A C 1
ATOM 2960 O O . ASN A 1 192 ? 25.709 53.647 37.120 1.00 27.21 192 ASN A O 1
ATOM 2971 N N . ASN A 1 193 ? 25.320 54.886 35.256 1.00 22.05 193 ASN A N 1
ATOM 2972 C CA A ASN A 1 193 ? 26.007 53.988 34.309 0.50 21.77 193 ASN A CA 1
ATOM 2973 C CA B ASN A 1 193 ? 25.996 53.981 34.315 0.50 21.79 193 ASN A CA 1
ATOM 2974 C C . ASN A 1 193 ? 27.500 54.344 34.183 1.00 22.85 193 ASN A C 1
ATOM 2975 O O . ASN A 1 193 ? 28.279 53.541 33.666 1.00 22.73 193 ASN A O 1
ATOM 2994 N N . LEU A 1 194 ? 27.899 55.540 34.654 1.00 16.07 194 LEU A N 1
ATOM 2995 C CA . LEU A 1 194 ? 29.292 55.993 34.665 1.00 15.79 194 LEU A CA 1
ATOM 2996 C C . LEU A 1 194 ? 29.798 56.052 36.118 1.00 16.86 194 LEU A C 1
ATOM 2997 O O . LEU A 1 194 ? 29.046 56.399 37.025 1.00 17.33 194 LEU A O 1
ATOM 3013 N N . VAL A 1 195 ? 31.049 55.696 36.326 1.00 13.26 195 VAL A N 1
ATOM 3014 C CA . VAL A 1 195 ? 31.732 55.765 37.618 1.00 12.94 195 VAL A CA 1
ATOM 3015 C C . VAL A 1 195 ? 33.094 56.402 37.398 1.00 16.99 195 VAL A C 1
ATOM 3016 O O . VAL A 1 195 ? 33.570 56.481 36.260 1.00 18.88 195 VAL A O 1
ATOM 3029 N N . TYR A 1 196 ? 33.731 56.816 38.478 1.00 13.42 196 TYR A N 1
ATOM 3030 C CA . TYR A 1 196 ? 35.119 57.230 38.491 1.00 13.16 196 TYR A CA 1
ATOM 3031 C C . TYR A 1 196 ? 35.885 56.065 39.065 1.00 18.27 196 TYR A C 1
ATOM 3032 O O . TYR A 1 196 ? 35.540 55.617 40.159 1.00 17.03 196 TYR A O 1
ATOM 3050 N N . ARG A 1 197 ? 36.868 55.534 38.332 1.00 15.74 197 ARG A N 1
ATOM 3051 C CA . ARG A 1 197 ? 37.717 54.436 38.817 1.00 15.60 197 ARG A CA 1
ATOM 3052 C C . ARG A 1 197 ? 39.174 54.718 38.627 1.00 22.21 197 ARG A C 1
ATOM 3053 O O . ARG A 1 197 ? 39.561 55.163 37.563 1.00 21.89 197 ARG A O 1
ATOM 3074 N N . THR A 1 198 ? 39.994 54.361 39.607 1.00 21.02 198 THR A N 1
ATOM 3075 C CA . THR A 1 198 ? 41.448 54.511 39.528 1.00 23.11 198 THR A CA 1
ATOM 3076 C C . THR A 1 198 ? 42.109 53.518 40.490 1.00 24.87 198 THR A C 1
ATOM 3077 O O . THR A 1 198 ? 41.541 53.237 41.524 1.00 23.82 198 THR A O 1
ATOM 3088 N N . THR A 1 199 ? 43.314 53.050 40.177 1.00 23.58 199 THR A N 1
ATOM 3089 C CA . THR A 1 199 ? 44.105 52.205 41.055 1.00 22.11 199 THR A CA 1
ATOM 3090 C C . THR A 1 199 ? 45.101 53.074 41.770 1.00 25.85 199 THR A C 1
ATOM 3091 O O . THR A 1 199 ? 45.842 53.839 41.137 1.00 24.25 199 THR A O 1
ATOM 3102 N N . VAL A 1 200 ? 45.160 52.908 43.097 1.00 21.99 200 VAL A N 1
ATOM 3103 C CA . VAL A 1 200 ? 46.121 53.577 43.965 1.00 22.20 200 VAL A CA 1
ATOM 3104 C C . VAL A 1 200 ? 46.762 52.508 44.796 1.00 22.29 200 VAL A C 1
ATOM 3105 O O . VAL A 1 200 ? 46.055 51.591 45.238 1.00 19.84 200 VAL A O 1
ATOM 3118 N N . GLY A 1 201 ? 48.078 52.617 44.990 1.00 18.78 201 GLY A N 1
ATOM 3119 C CA . GLY A 1 201 ? 48.815 51.729 45.858 1.00 18.25 201 GLY A CA 1
ATOM 3120 C C . GLY A 1 201 ? 48.567 52.209 47.265 1.00 21.78 201 GLY A C 1
ATOM 3121 O O . GLY A 1 201 ? 48.848 53.360 47.570 1.00 23.28 201 GLY A O 1
ATOM 3125 N N . ILE A 1 202 ? 47.957 51.386 48.090 1.00 16.84 202 ILE A N 1
ATOM 3126 C CA . ILE A 1 202 ? 47.645 51.756 49.481 1.00 15.86 202 ILE A CA 1
ATOM 3127 C C . ILE A 1 202 ? 48.754 51.279 50.382 1.00 19.30 202 ILE A C 1
ATOM 3128 O O . ILE A 1 202 ? 48.995 50.077 50.413 1.00 17.61 202 ILE A O 1
ATOM 3144 N N . PRO A 1 203 ? 49.407 52.172 51.154 1.00 18.39 203 PRO A N 1
ATOM 3145 C CA . PRO A 1 203 ? 50.437 51.703 52.097 1.00 19.08 203 PRO A CA 1
ATOM 3146 C C . PRO A 1 203 ? 49.825 50.706 53.069 1.00 22.18 203 PRO A C 1
ATOM 3147 O O . PRO A 1 203 ? 48.727 50.925 53.580 1.00 18.90 203 PRO A O 1
ATOM 3158 N N . VAL A 1 204 ? 50.504 49.600 53.285 1.00 19.70 204 VAL A N 1
ATOM 3159 C CA . VAL A 1 204 ? 49.993 48.637 54.182 1.00 20.89 204 VAL A CA 1
ATOM 3160 C C . VAL A 1 204 ? 50.069 49.281 55.608 1.00 26.01 204 VAL A C 1
ATOM 3161 O O . VAL A 1 204 ? 50.831 50.228 55.880 1.00 24.66 204 VAL A O 1
ATOM 3174 N N . ARG A 1 205 ? 49.056 48.974 56.356 1.00 21.23 205 ARG A N 1
ATOM 3175 C CA . ARG A 1 205 ? 48.870 49.421 57.733 1.00 19.18 205 ARG A CA 1
ATOM 3176 C C . ARG A 1 205 ? 48.668 48.164 58.524 1.00 19.21 205 ARG A C 1
ATOM 3177 O O . ARG A 1 205 ? 48.060 47.212 58.017 1.00 16.79 205 ARG A O 1
ATOM 3198 N N . GLN A 1 206 ? 49.128 48.157 59.768 1.00 17.12 206 GLN A N 1
ATOM 3199 C CA . GLN A 1 206 ? 48.919 47.036 60.676 1.00 16.27 206 GLN A CA 1
ATOM 3200 C C . GLN A 1 206 ? 47.693 47.266 61.552 1.00 18.52 206 GLN A C 1
ATOM 3201 O O . GLN A 1 206 ? 47.406 46.444 62.385 1.00 19.43 206 GLN A O 1
ATOM 3215 N N . THR A 1 207 ? 46.976 48.368 61.373 1.00 13.80 207 THR A N 1
ATOM 3216 C CA . THR A 1 207 ? 45.791 48.729 62.146 1.00 13.98 207 THR A CA 1
ATOM 3217 C C . THR A 1 207 ? 44.687 49.210 61.218 1.00 16.65 207 THR A C 1
ATOM 3218 O O . THR A 1 207 ? 44.945 49.575 60.063 1.00 13.33 207 THR A O 1
ATOM 3229 N N . GLN A 1 208 ? 43.486 49.302 61.758 1.00 13.59 208 GLN A N 1
ATOM 3230 C CA . GLN A 1 208 ? 42.360 49.828 61.019 1.00 13.54 208 GLN A CA 1
ATOM 3231 C C . GLN A 1 208 ? 42.639 51.304 60.720 1.00 15.70 208 GLN A C 1
ATOM 3232 O O . GLN A 1 208 ? 43.163 52.018 61.571 1.00 14.77 208 GLN A O 1
ATOM 3246 N N . PHE A 1 209 ? 42.413 51.712 59.480 1.00 12.36 209 PHE A N 1
ATOM 3247 C CA . PHE A 1 209 ? 42.723 53.057 59.028 1.00 10.63 209 PHE A CA 1
ATOM 3248 C C . PHE A 1 209 ? 41.571 53.659 58.252 1.00 11.81 209 PHE A C 1
ATOM 3249 O O . PHE A 1 209 ? 40.556 53.009 57.998 1.00 12.25 209 PHE A O 1
ATOM 3266 N N . VAL A 1 210 ? 41.734 54.921 57.896 1.00 8.70 210 VAL A N 1
ATOM 3267 C CA . VAL A 1 210 ? 40.757 55.697 57.162 1.00 9.19 210 VAL A CA 1
ATOM 3268 C C . VAL A 1 210 ? 41.396 56.198 55.885 1.00 13.95 210 VAL A C 1
ATOM 3269 O O . VAL A 1 210 ? 42.564 56.623 55.872 1.00 13.29 210 VAL A O 1
ATOM 3282 N N . LEU A 1 211 ? 40.628 56.103 54.803 1.00 10.66 211 LEU A N 1
ATOM 3283 C CA . LEU A 1 211 ? 40.937 56.701 53.508 1.00 10.90 211 LEU A CA 1
ATOM 3284 C C . LEU A 1 211 ? 39.991 57.883 53.380 1.00 16.17 211 LEU A C 1
ATOM 3285 O O . LEU A 1 211 ? 38.819 57.746 53.735 1.00 15.17 211 LEU A O 1
ATOM 3301 N N . TYR A 1 212 ? 40.520 59.055 53.063 1.00 10.65 212 TYR A N 1
ATOM 3302 C CA . TYR A 1 212 ? 39.741 60.274 52.903 1.00 10.33 212 TYR A CA 1
ATOM 3303 C C . TYR A 1 212 ? 39.763 60.689 51.433 1.00 13.98 212 TYR A C 1
ATOM 3304 O O . TYR A 1 212 ? 40.829 60.797 50.853 1.00 11.32 212 TYR A O 1
ATOM 3322 N N . VAL A 1 213 ? 38.593 60.832 50.832 1.00 11.84 213 VAL A N 1
ATOM 3323 C CA . VAL A 1 213 ? 38.454 61.163 49.406 1.00 11.33 213 VAL A CA 1
ATOM 3324 C C . VAL A 1 213 ? 37.739 62.494 49.269 1.00 16.17 213 VAL A C 1
ATOM 3325 O O . VAL A 1 213 ? 36.632 62.687 49.805 1.00 12.33 213 VAL A O 1
ATOM 3338 N N . ARG A 1 214 ? 38.358 63.369 48.483 1.00 12.40 214 ARG A N 1
ATOM 3339 C CA . ARG A 1 214 ? 37.860 64.670 48.121 1.00 12.33 214 ARG A CA 1
ATOM 3340 C C . ARG A 1 214 ? 37.579 64.687 46.624 1.00 13.87 214 ARG A C 1
ATOM 3341 O O . ARG A 1 214 ? 38.484 64.398 45.848 1.00 11.15 214 ARG A O 1
ATOM 3362 N N . TRP A 1 215 ? 36.358 64.996 46.223 1.00 10.48 215 TRP A N 1
ATOM 3363 C CA . TRP A 1 215 ? 35.961 65.134 44.814 1.00 10.61 215 TRP A CA 1
ATOM 3364 C C . TRP A 1 215 ? 35.620 66.597 44.638 1.00 12.65 215 TRP A C 1
ATOM 3365 O O . TRP A 1 215 ? 34.629 67.075 45.194 1.00 12.77 215 TRP A O 1
ATOM 3386 N N . GLN A 1 216 ? 36.512 67.340 44.005 1.00 10.79 216 GLN A N 1
ATOM 3387 C CA . GLN A 1 216 ? 36.398 68.781 43.901 1.00 10.55 216 GLN A CA 1
ATOM 3388 C C . GLN A 1 216 ? 36.033 69.215 42.491 1.00 15.81 216 GLN A C 1
ATOM 3389 O O . GLN A 1 216 ? 36.721 68.876 41.546 1.00 15.07 216 GLN A O 1
ATOM 3403 N N . ARG A 1 217 ? 34.957 69.987 42.366 1.00 15.55 217 ARG A N 1
ATOM 3404 C CA . ARG A 1 217 ? 34.560 70.580 41.100 1.00 14.96 217 ARG A CA 1
ATOM 3405 C C . ARG A 1 217 ? 35.484 71.751 40.776 1.00 17.17 217 ARG A C 1
ATOM 3406 O O . ARG A 1 217 ? 35.763 72.591 41.628 1.00 15.73 217 ARG A O 1
ATOM 3427 N N . ASN A 1 218 ? 35.959 71.800 39.542 1.00 15.20 218 ASN A N 1
ATOM 3428 C CA . ASN A 1 218 ? 36.795 72.901 39.065 1.00 17.16 218 ASN A CA 1
ATOM 3429 C C . ASN A 1 218 ? 35.908 74.011 38.557 1.00 25.88 218 ASN A C 1
ATOM 3430 O O . ASN A 1 218 ? 35.786 74.135 37.337 1.00 29.01 218 ASN A O 1
ATOM 3441 N N . ASP A 1 219 ? 35.219 74.744 39.420 1.00 22.66 219 ASP A N 1
ATOM 3442 C CA . ASP A 1 219 ? 34.355 75.808 38.930 1.00 24.10 219 ASP A CA 1
ATOM 3443 C C . ASP A 1 219 ? 34.191 76.877 39.992 1.00 25.95 219 ASP A C 1
ATOM 3444 O O . ASP A 1 219 ? 34.536 76.630 41.150 1.00 24.48 219 ASP A O 1
ATOM 3453 N N . PRO A 1 220 ? 33.680 78.068 39.624 1.00 22.87 220 PRO A N 1
ATOM 3454 C CA . PRO A 1 220 ? 33.614 79.178 40.592 1.00 22.09 220 PRO A CA 1
ATOM 3455 C C . PRO A 1 220 ? 32.796 78.910 41.864 1.00 23.33 220 PRO A C 1
ATOM 3456 O O . PRO A 1 220 ? 33.092 79.562 42.858 1.00 23.10 220 PRO A O 1
ATOM 3467 N N . VAL A 1 221 ? 31.796 77.983 41.853 1.00 18.22 221 VAL A N 1
ATOM 3468 C CA . VAL A 1 221 ? 31.042 77.643 43.070 1.00 20.10 221 VAL A CA 1
ATOM 3469 C C . VAL A 1 221 ? 31.979 76.846 43.998 1.00 21.49 221 VAL A C 1
ATOM 3470 O O . VAL A 1 221 ? 31.936 76.989 45.218 1.00 21.64 221 VAL A O 1
ATOM 3483 N N . GLY A 1 222 ? 32.817 76.009 43.413 1.00 15.99 222 GLY A N 1
ATOM 3484 C CA . GLY A 1 222 ? 33.808 75.295 44.202 1.00 15.01 222 GLY A CA 1
ATOM 3485 C C . GLY A 1 222 ? 33.238 74.282 45.165 1.00 17.09 222 GLY A C 1
ATOM 3486 O O . GLY A 1 222 ? 33.828 74.035 46.218 1.00 16.15 222 GLY A O 1
ATOM 3490 N N . GLU A 1 223 ? 32.145 73.631 44.775 1.00 14.71 223 GLU A N 1
ATOM 3491 C CA . GLU A 1 223 ? 31.598 72.563 45.582 1.00 14.58 223 GLU A CA 1
ATOM 3492 C C . GLU A 1 223 ? 32.555 71.361 45.568 1.00 15.04 223 GLU A C 1
ATOM 3493 O O . GLU A 1 223 ? 33.081 70.964 44.530 1.00 14.90 223 GLU A O 1
ATOM 3505 N N . GLY A 1 224 ? 32.802 70.831 46.733 1.00 11.09 224 GLY A N 1
ATOM 3506 C CA . GLY A 1 224 ? 33.609 69.636 46.911 1.00 10.44 224 GLY A CA 1
ATOM 3507 C C . GLY A 1 224 ? 32.888 68.637 47.793 1.00 13.60 224 GLY A C 1
ATOM 3508 O O . GLY A 1 224 ? 32.194 69.024 48.735 1.00 13.41 224 GLY A O 1
ATOM 3512 N N . PHE A 1 225 ? 33.068 67.355 47.490 1.00 11.15 225 PHE A N 1
ATOM 3513 C CA . PHE A 1 225 ? 32.511 66.238 48.233 1.00 10.37 225 PHE A CA 1
ATOM 3514 C C . PHE A 1 225 ? 33.664 65.557 48.998 1.00 13.84 225 PHE A C 1
ATOM 3515 O O . PHE A 1 225 ? 34.743 65.307 48.436 1.00 12.94 225 PHE A O 1
ATOM 3532 N N . TYR A 1 226 ? 33.445 65.319 50.269 1.00 8.82 226 TYR A N 1
ATOM 3533 C CA . TYR A 1 226 ? 34.428 64.748 51.176 1.00 8.48 226 TYR A CA 1
ATOM 3534 C C . TYR A 1 226 ? 33.855 63.511 51.858 1.00 11.99 226 TYR A C 1
ATOM 3535 O O . TYR A 1 226 ? 32.818 63.599 52.516 1.00 11.45 226 TYR A O 1
ATOM 3553 N N . ASN A 1 227 ? 34.512 62.367 51.722 1.00 9.29 227 ASN A N 1
ATOM 3554 C CA . ASN A 1 227 ? 34.053 61.115 52.348 1.00 9.21 227 ASN A CA 1
ATOM 3555 C C . ASN A 1 227 ? 35.175 60.355 53.025 1.00 13.34 227 ASN A C 1
ATOM 3556 O O . ASN A 1 227 ? 36.246 60.181 52.431 1.00 12.78 227 ASN A O 1
ATOM 3567 N N . CYS A 1 228 ? 34.876 59.798 54.217 1.00 10.62 228 CYS A N 1
ATOM 3568 C CA . CYS A 1 228 ? 35.719 58.876 54.954 1.00 10.70 228 CYS A CA 1
ATOM 3569 C C . CYS A 1 228 ? 35.348 57.468 54.585 1.00 13.87 228 CYS A C 1
ATOM 3570 O O . CYS A 1 228 ? 34.167 57.161 54.495 1.00 13.90 228 CYS A O 1
ATOM 3577 N N . ALA A 1 229 ? 36.340 56.601 54.405 1.00 11.19 229 ALA A N 1
ATOM 3578 C CA . ALA A 1 229 ? 36.138 55.170 54.181 1.00 11.62 229 ALA A CA 1
ATOM 3579 C C . ALA A 1 229 ? 37.024 54.413 55.180 1.00 14.01 229 ALA A C 1
ATOM 3580 O O . ALA A 1 229 ? 38.221 54.673 55.258 1.00 12.46 229 ALA A O 1
ATOM 3587 N N . ASP A 1 230 ? 36.428 53.505 55.928 1.00 8.74 230 ASP A N 1
ATOM 3588 C CA . ASP A 1 230 ? 37.109 52.680 56.936 1.00 9.10 230 ASP A CA 1
ATOM 3589 C C . ASP A 1 230 ? 37.622 51.390 56.286 1.00 12.87 230 ASP A C 1
ATOM 3590 O O . ASP A 1 230 ? 36.894 50.713 55.559 1.00 14.74 230 ASP A O 1
ATOM 3599 N N . VAL A 1 231 ? 38.857 51.061 56.535 1.00 10.15 231 VAL A N 1
ATOM 3600 C CA . VAL A 1 231 ? 39.544 49.923 55.913 1.00 10.88 231 VAL A CA 1
ATOM 3601 C C . VAL A 1 231 ? 40.507 49.236 56.898 1.00 14.15 231 VAL A C 1
ATOM 3602 O O . VAL A 1 231 ? 41.140 49.886 57.729 1.00 13.11 231 VAL A O 1
ATOM 3615 N N . ILE A 1 232 ? 40.702 47.927 56.695 1.00 11.45 232 ILE A N 1
ATOM 3616 C CA . ILE A 1 232 ? 41.653 47.132 57.440 1.00 11.53 232 ILE A CA 1
ATOM 3617 C C . ILE A 1 232 ? 42.222 46.048 56.541 1.00 15.15 232 ILE A C 1
ATOM 3618 O O . ILE A 1 232 ? 41.508 45.460 55.737 1.00 14.88 232 ILE A O 1
ATOM 3634 N N . PHE A 1 233 ? 43.503 45.776 56.684 1.00 11.68 233 PHE A N 1
ATOM 3635 C CA . PHE A 1 233 ? 44.121 44.667 55.992 1.00 12.74 233 PHE A CA 1
ATOM 3636 C C . PHE A 1 233 ? 43.996 43.439 56.904 1.00 18.48 233 PHE A C 1
ATOM 3637 O O . PHE A 1 233 ? 44.175 43.570 58.110 1.00 22.14 233 PHE A O 1
ATOM 3654 N N . ALA A 1 234 ? 43.641 42.285 56.363 1.00 15.79 234 ALA A N 1
ATOM 3655 C CA . ALA A 1 234 ? 43.576 41.044 57.130 1.00 14.47 234 ALA A CA 1
ATOM 3656 C C . ALA A 1 234 ? 44.826 40.217 56.803 1.00 18.46 234 ALA A C 1
ATOM 3657 O O . ALA A 1 234 ? 45.115 39.957 55.634 1.00 18.04 234 ALA A O 1
ATOM 3664 N N . HIS A 1 235 ? 45.610 39.879 57.817 1.00 16.52 235 HIS A N 1
ATOM 3665 C CA . HIS A 1 235 ? 46.863 39.147 57.587 1.00 17.84 235 HIS A CA 1
ATOM 3666 C C . HIS A 1 235 ? 46.651 37.705 57.272 1.00 17.26 235 HIS A C 1
ATOM 3667 O O . HIS A 1 235 ? 45.759 37.069 57.821 1.00 17.47 235 HIS A O 1
ATOM 3681 N N . ARG A 1 236 ? 47.511 37.153 56.455 1.00 14.60 236 ARG A N 1
ATOM 3682 C CA . ARG A 1 236 ? 47.506 35.730 56.178 1.00 14.95 236 ARG A CA 1
ATOM 3683 C C . ARG A 1 236 ? 48.072 35.013 57.435 1.00 18.59 236 ARG A C 1
ATOM 3684 O O . ARG A 1 236 ? 49.016 35.496 58.082 1.00 16.93 236 ARG A O 1
ATOM 3705 N N . LEU A 1 237 ? 47.501 33.885 57.765 1.00 17.44 237 LEU A N 1
ATOM 3706 C CA . LEU A 1 237 ? 47.912 33.095 58.921 1.00 17.64 237 LEU A CA 1
ATOM 3707 C C . LEU A 1 237 ? 48.976 32.044 58.548 1.00 18.41 237 LEU A C 1
ATOM 3708 O O . LEU A 1 237 ? 49.042 31.570 57.425 1.00 18.01 237 LEU A O 1
ATOM 3724 N N . GLY A 1 238 ? 49.785 31.697 59.520 1.00 13.42 238 GLY A N 1
ATOM 3725 C CA . GLY A 1 238 ? 50.822 30.694 59.383 1.00 14.12 238 GLY A CA 1
ATOM 3726 C C . GLY A 1 238 ? 52.186 31.327 59.380 1.00 17.75 238 GLY A C 1
ATOM 3727 O O . GLY A 1 238 ? 52.333 32.534 59.571 1.00 16.36 238 GLY A O 1
ATOM 3731 N N . ILE A 1 239 ? 53.187 30.495 59.207 1.00 15.82 239 ILE A N 1
ATOM 3732 C CA . ILE A 1 239 ? 54.561 30.932 59.181 1.00 14.15 239 ILE A CA 1
ATOM 3733 C C . ILE A 1 239 ? 54.829 31.846 57.986 1.00 17.48 239 ILE A C 1
ATOM 3734 O O . ILE A 1 239 ? 54.266 31.665 56.921 1.00 14.89 239 ILE A O 1
ATOM 3750 N N . ASN A 1 240 ? 55.657 32.866 58.210 1.00 14.46 240 ASN A N 1
ATOM 3751 C CA . ASN A 1 240 ? 56.155 33.751 57.171 1.00 13.35 240 ASN A CA 1
ATOM 3752 C C . ASN A 1 240 ? 56.988 32.880 56.244 1.00 18.46 240 ASN A C 1
ATOM 3753 O O . ASN A 1 240 ? 57.959 32.271 56.689 1.00 17.41 240 ASN A O 1
ATOM 3764 N N . GLU A 1 241 ? 56.578 32.727 54.990 1.00 18.51 241 GLU A N 1
ATOM 3765 C CA . GLU A 1 241 ? 57.277 31.827 54.050 1.00 19.50 241 GLU A CA 1
ATOM 3766 C C . GLU A 1 241 ? 58.783 32.057 53.949 1.00 22.11 241 GLU A C 1
ATOM 3767 O O . GLU A 1 241 ? 59.520 31.092 53.780 1.00 20.29 241 GLU A O 1
ATOM 3779 N N . GLU A 1 242 ? 59.268 33.280 54.131 1.00 18.79 242 GLU A N 1
ATOM 3780 C CA . GLU A 1 242 ? 60.724 33.495 54.049 1.00 17.91 242 GLU A CA 1
ATOM 3781 C C . GLU A 1 242 ? 61.507 32.847 55.201 1.00 20.07 242 GLU A C 1
ATOM 3782 O O . GLU A 1 242 ? 62.714 32.674 55.070 1.00 19.04 242 GLU A O 1
ATOM 3794 N N . ASP A 1 243 ? 60.831 32.473 56.307 1.00 16.52 243 ASP A N 1
ATOM 3795 C CA . ASP A 1 243 ? 61.463 31.778 57.437 1.00 15.71 243 ASP A CA 1
ATOM 3796 C C . ASP A 1 243 ? 61.273 30.263 57.381 1.00 17.23 243 ASP A C 1
ATOM 3797 O O . ASP A 1 243 ? 61.803 29.566 58.236 1.00 16.60 243 ASP A O 1
ATOM 3806 N N . LYS A 1 244 ? 60.524 29.765 56.413 1.00 14.20 244 LYS A N 1
ATOM 3807 C CA . LYS A 1 244 ? 60.195 28.344 56.321 1.00 15.35 244 LYS A CA 1
ATOM 3808 C C . LYS A 1 244 ? 61.321 27.468 55.753 1.00 19.42 244 LYS A C 1
ATOM 3809 O O . LYS A 1 244 ? 61.617 27.525 54.559 1.00 18.37 244 LYS A O 1
ATOM 3828 N N . ILE A 1 245 ? 61.856 26.567 56.588 1.00 16.11 245 ILE A N 1
ATOM 3829 C CA . ILE A 1 245 ? 62.841 25.566 56.157 1.00 15.58 245 ILE A CA 1
ATOM 3830 C C . ILE A 1 245 ? 62.045 24.355 55.650 1.00 21.51 245 ILE A C 1
ATOM 3831 O O . ILE A 1 245 ? 61.215 23.818 56.373 1.00 20.29 245 ILE A O 1
ATOM 3847 N N . ARG A 1 246 ? 62.329 23.898 54.423 1.00 22.16 246 ARG A N 1
ATOM 3848 C CA . ARG A 1 246 ? 61.663 22.751 53.808 1.00 22.74 246 ARG A CA 1
ATOM 3849 C C . ARG A 1 246 ? 62.514 21.492 53.980 1.00 25.14 246 ARG A C 1
ATOM 3850 O O . ARG A 1 246 ? 63.739 21.584 54.094 1.00 24.21 246 ARG A O 1
ATOM 3871 N N . PRO A 1 247 ? 61.892 20.309 54.028 1.00 22.40 247 PRO A N 1
ATOM 3872 C CA . PRO A 1 247 ? 62.693 19.080 54.141 1.00 24.11 247 PRO A CA 1
ATOM 3873 C C . PRO A 1 247 ? 63.392 18.734 52.826 1.00 30.45 247 PRO A C 1
ATOM 3874 O O . PRO A 1 247 ? 62.949 19.211 51.779 1.00 29.40 247 PRO A O 1
ATOM 3885 N N . PRO A 1 248 ? 64.470 17.925 52.854 1.00 29.80 248 PRO A N 1
ATOM 3886 C CA . PRO A 1 248 ? 65.085 17.482 51.596 1.00 30.15 248 PRO A CA 1
ATOM 3887 C C . PRO A 1 248 ? 64.162 16.471 50.927 1.00 32.81 248 PRO A C 1
ATOM 3888 O O . PRO A 1 248 ? 63.324 15.894 51.604 1.00 32.42 248 PRO A O 1
ATOM 3899 N N . LYS A 1 249 ? 64.237 16.317 49.601 1.00 30.54 249 LYS A N 1
ATOM 3900 C CA . LYS A 1 249 ? 63.361 15.356 48.891 1.00 30.70 249 LYS A CA 1
ATOM 3901 C C . LYS A 1 249 ? 63.752 13.932 49.320 1.00 31.51 249 LYS A C 1
ATOM 3902 O O . LYS A 1 249 ? 64.922 13.598 49.239 1.00 30.15 249 LYS A O 1
ATOM 3906 N N . MET A 1 250 ? 62.811 13.143 49.863 1.00 29.85 250 MET A N 1
ATOM 3907 C CA . MET A 1 250 ? 63.125 11.816 50.401 1.00 30.85 250 MET A CA 1
ATOM 3908 C C . MET A 1 250 ? 62.078 10.774 50.109 1.00 34.02 250 MET A C 1
ATOM 3909 O O . MET A 1 250 ? 60.891 11.079 50.005 1.00 33.24 250 MET A O 1
ATOM 3923 N N . LYS A 1 251 ? 62.535 9.510 50.090 1.00 29.86 251 LYS A N 1
ATOM 3924 C CA . LYS A 1 251 ? 61.692 8.334 49.929 1.00 29.86 251 LYS A CA 1
ATOM 3925 C C . LYS A 1 251 ? 61.995 7.461 51.131 1.00 31.20 251 LYS A C 1
ATOM 3926 O O . LYS A 1 251 ? 63.169 7.244 51.413 1.00 29.92 251 LYS A O 1
ATOM 3930 N N . CYS A 1 252 ? 60.966 7.038 51.875 1.00 29.20 252 CYS A N 1
ATOM 3931 C CA . CYS A 1 252 ? 61.124 6.238 53.087 1.00 30.30 252 CYS A CA 1
ATOM 3932 C C . CYS A 1 252 ? 60.273 4.993 53.014 1.00 33.05 252 CYS A C 1
ATOM 3933 O O . CYS A 1 252 ? 59.278 4.979 52.292 1.00 32.94 252 CYS A O 1
ATOM 3940 N N . LYS A 1 253 ? 60.626 3.977 53.826 1.00 27.41 253 LYS A N 1
ATOM 3941 C CA . LYS A 1 253 ? 59.855 2.731 53.913 1.00 27.31 253 LYS A CA 1
ATOM 3942 C C . LYS A 1 253 ? 59.939 2.150 55.326 1.00 29.89 253 LYS A C 1
ATOM 3943 O O . LYS A 1 253 ? 60.867 2.444 56.066 1.00 28.52 253 LYS A O 1
ATOM 3962 N N . GLY A 1 254 ? 59.002 1.288 55.663 1.00 28.47 254 GLY A N 1
ATOM 3963 C CA . GLY A 1 254 ? 58.976 0.655 56.976 1.00 29.35 254 GLY A CA 1
ATOM 3964 C C . GLY A 1 254 ? 57.590 0.231 57.384 1.00 35.54 254 GLY A C 1
ATOM 3965 O O . GLY A 1 254 ? 56.606 0.648 56.771 1.00 35.74 254 GLY A O 1
ATOM 3969 N N . ASN A 1 255 ? 57.511 -0.578 58.429 1.00 36.51 255 ASN A N 1
ATOM 3970 C CA . ASN A 1 255 ? 56.245 -1.155 58.929 1.00 38.60 255 ASN A CA 1
ATOM 3971 C C . ASN A 1 255 ? 55.328 -0.154 59.663 1.00 44.62 255 ASN A C 1
ATOM 3972 O O . ASN A 1 255 ? 54.152 -0.472 59.836 1.00 45.13 255 ASN A O 1
ATOM 3983 N N . ASP A 1 256 ? 55.840 1.004 60.135 1.00 41.35 256 ASP A N 1
ATOM 3984 C CA . ASP A 1 256 ? 54.981 2.001 60.804 1.00 40.89 256 ASP A CA 1
ATOM 3985 C C . ASP A 1 256 ? 54.843 3.229 59.915 1.00 42.64 256 ASP A C 1
ATOM 3986 O O . ASP A 1 256 ? 55.762 4.039 59.835 1.00 39.94 256 ASP A O 1
ATOM 3995 N N . LYS A 1 257 ? 53.681 3.358 59.245 1.00 40.71 257 LYS A N 1
ATOM 3996 C CA . LYS A 1 257 ? 53.375 4.463 58.331 1.00 40.38 257 LYS A CA 1
ATOM 3997 C C . LYS A 1 257 ? 53.486 5.861 58.994 1.00 41.79 257 LYS A C 1
ATOM 3998 O O . LYS A 1 257 ? 53.811 6.802 58.293 1.00 40.19 257 LYS A O 1
ATOM 4002 N N . ASP A 1 258 ? 53.247 5.997 60.323 1.00 38.92 258 ASP A N 1
ATOM 4003 C CA . ASP A 1 258 ? 53.335 7.305 61.002 1.00 39.16 258 ASP A CA 1
ATOM 4004 C C . ASP A 1 258 ? 54.768 7.877 61.020 1.00 40.46 258 ASP A C 1
ATOM 4005 O O . ASP A 1 258 ? 54.932 9.078 61.240 1.00 38.83 258 ASP A O 1
ATOM 4014 N N . CYS A 1 259 ? 55.790 7.025 60.821 1.00 35.20 259 CYS A N 1
ATOM 4015 C CA . CYS A 1 259 ? 57.191 7.442 60.827 1.00 34.33 259 CYS A CA 1
ATOM 4016 C C . CYS A 1 259 ? 57.559 8.349 59.638 1.00 37.31 259 CYS A C 1
ATOM 4017 O O . CYS A 1 259 ? 58.494 9.129 59.769 1.00 36.62 259 CYS A O 1
ATOM 4024 N N . TYR A 1 260 ? 56.861 8.257 58.494 1.00 34.34 260 TYR A N 1
ATOM 4025 C CA . TYR A 1 260 ? 57.249 9.034 57.307 1.00 42.77 260 TYR A CA 1
ATOM 4026 C C . TYR A 1 260 ? 56.052 9.459 56.460 1.00 63.95 260 TYR A C 1
ATOM 4027 O O . TYR A 1 260 ? 55.004 8.836 56.532 1.00 45.33 260 TYR A O 1
ATOM 4045 N N . HIS A 1 312 ? 37.234 26.382 38.725 1.00 50.05 312 HIS A N 1
ATOM 4046 C CA . HIS A 1 312 ? 37.350 27.801 39.060 1.00 49.17 312 HIS A CA 1
ATOM 4047 C C . HIS A 1 312 ? 36.564 28.190 40.347 1.00 49.26 312 HIS A C 1
ATOM 4048 O O . HIS A 1 312 ? 36.583 29.370 40.705 1.00 49.33 312 HIS A O 1
ATOM 4051 N N . TYR A 1 313 ? 35.908 27.230 41.054 1.00 41.80 313 TYR A N 1
ATOM 4052 C CA . TYR A 1 313 ? 35.217 27.524 42.322 1.00 39.77 313 TYR A CA 1
ATOM 4053 C C . TYR A 1 313 ? 36.129 27.215 43.518 1.00 45.89 313 TYR A C 1
ATOM 4054 O O . TYR A 1 313 ? 37.050 26.411 43.392 1.00 46.33 313 TYR A O 1
ATOM 4072 N N . HIS A 1 314 ? 35.842 27.817 44.681 1.00 43.60 314 HIS A N 1
ATOM 4073 C CA . HIS A 1 314 ? 36.613 27.622 45.926 1.00 44.65 314 HIS A CA 1
ATOM 4074 C C . HIS A 1 314 ? 35.653 27.305 47.066 1.00 46.39 314 HIS A C 1
ATOM 4075 O O . HIS A 1 314 ? 34.455 27.255 46.834 1.00 45.36 314 HIS A O 1
ATOM 4089 N N . LYS A 1 315 ? 36.157 27.077 48.292 1.00 42.95 315 LYS A N 1
ATOM 4090 C CA . LYS A 1 315 ? 35.275 26.780 49.441 1.00 41.46 315 LYS A CA 1
ATOM 4091 C C . LYS A 1 315 ? 34.561 28.041 49.893 1.00 41.98 315 LYS A C 1
ATOM 4092 O O . LYS A 1 315 ? 35.057 29.137 49.657 1.00 41.63 315 LYS A O 1
ATOM 4096 N N . CYS A 1 316 ? 33.372 27.891 50.494 1.00 38.01 316 CYS A N 1
ATOM 4097 C CA . CYS A 1 316 ? 32.585 29.027 50.991 1.00 42.61 316 CYS A CA 1
ATOM 4098 C C . CYS A 1 316 ? 33.226 29.564 52.262 1.00 70.07 316 CYS A C 1
ATOM 4099 O O . CYS A 1 316 ? 33.888 28.801 52.961 1.00 37.75 316 CYS A O 1
ATOM 4106 N N . GLU A 1 328 ? 37.498 25.741 68.154 1.00 46.12 328 GLU A N 1
ATOM 4107 C CA . GLU A 1 328 ? 38.292 25.637 69.383 1.00 45.84 328 GLU A CA 1
ATOM 4108 C C . GLU A 1 328 ? 38.551 24.163 69.777 1.00 48.48 328 GLU A C 1
ATOM 4109 O O . GLU A 1 328 ? 39.658 23.843 70.209 1.00 48.47 328 GLU A O 1
ATOM 4120 N N . ARG A 1 329 ? 37.565 23.264 69.585 1.00 43.61 329 ARG A N 1
ATOM 4121 C CA . ARG A 1 329 ? 37.743 21.826 69.852 1.00 43.35 329 ARG A CA 1
ATOM 4122 C C . ARG A 1 329 ? 38.746 21.211 68.838 1.00 46.37 329 ARG A C 1
ATOM 4123 O O . ARG A 1 329 ? 39.323 20.149 69.101 1.00 45.64 329 ARG A O 1
ATOM 4127 N N . GLN A 1 330 ? 38.989 21.909 67.703 1.00 41.76 330 GLN A N 1
ATOM 4128 C CA . GLN A 1 330 ? 40.007 21.521 66.718 1.00 40.44 330 GLN A CA 1
ATOM 4129 C C . GLN A 1 330 ? 41.421 21.640 67.313 1.00 40.96 330 GLN A C 1
ATOM 4130 O O . GLN A 1 330 ? 42.327 21.000 66.801 1.00 40.75 330 GLN A O 1
ATOM 4134 N N . TYR A 1 331 ? 41.614 22.453 68.389 1.00 35.67 331 TYR A N 1
ATOM 4135 C CA . TYR A 1 331 ? 42.916 22.618 69.027 1.00 35.10 331 TYR A CA 1
ATOM 4136 C C . TYR A 1 331 ? 43.134 21.624 70.186 1.00 32.58 331 TYR A C 1
ATOM 4137 O O . TYR A 1 331 ? 44.191 21.655 70.805 1.00 31.29 331 TYR A O 1
ATOM 4155 N N . ASN A 1 332 ? 42.186 20.721 70.449 1.00 25.29 332 ASN A N 1
ATOM 4156 C CA . ASN A 1 332 ? 42.413 19.655 71.428 1.00 24.06 332 ASN A CA 1
ATOM 4157 C C . ASN A 1 332 ? 43.333 18.621 70.783 1.00 24.77 332 ASN A C 1
ATOM 4158 O O . ASN A 1 332 ? 43.282 18.425 69.576 1.00 25.24 332 ASN A O 1
ATOM 4169 N N . THR A 1 333 ? 44.191 18.020 71.566 1.00 19.72 333 THR A N 1
ATOM 4170 C CA . THR A 1 333 ? 45.064 16.929 71.153 1.00 18.54 333 THR A CA 1
ATOM 4171 C C . THR A 1 333 ? 44.750 15.761 72.054 1.00 20.07 333 THR A C 1
ATOM 4172 O O . THR A 1 333 ? 44.085 15.930 73.077 1.00 15.77 333 THR A O 1
ATOM 4183 N N . LYS A 1 334 ? 45.332 14.618 71.750 1.00 16.17 334 LYS A N 1
ATOM 4184 C CA . LYS A 1 334 ? 45.194 13.455 72.613 1.00 15.04 334 LYS A CA 1
ATOM 4185 C C . LYS A 1 334 ? 45.865 13.668 74.000 1.00 19.29 334 LYS A C 1
ATOM 4186 O O . LYS A 1 334 ? 45.505 12.988 74.950 1.00 17.13 334 LYS A O 1
ATOM 4205 N N . ASP A 1 335 ? 46.832 14.591 74.127 1.00 17.95 335 ASP A N 1
ATOM 4206 C CA . ASP A 1 335 ? 47.488 14.827 75.409 1.00 19.73 335 ASP A CA 1
ATOM 4207 C C . ASP A 1 335 ? 47.193 16.224 75.972 1.00 24.09 335 ASP A C 1
ATOM 4208 O O . ASP A 1 335 ? 47.830 16.604 76.932 1.00 24.94 335 ASP A O 1
ATOM 4217 N N . PHE A 1 336 ? 46.174 16.955 75.454 1.00 21.52 336 PHE A N 1
ATOM 4218 C CA . PHE A 1 336 ? 45.789 18.241 76.042 1.00 20.52 336 PHE A CA 1
ATOM 4219 C C . PHE A 1 336 ? 44.365 18.636 75.710 1.00 22.86 336 PHE A C 1
ATOM 4220 O O . PHE A 1 336 ? 44.014 18.747 74.529 1.00 20.65 336 PHE A O 1
ATOM 4237 N N . ASN A 1 337 ? 43.583 18.956 76.754 1.00 19.19 337 ASN A N 1
ATOM 4238 C CA . ASN A 1 337 ? 42.240 19.484 76.580 1.00 20.29 337 ASN A CA 1
ATOM 4239 C C . ASN A 1 337 ? 42.367 20.999 76.545 1.00 23.56 337 ASN A C 1
ATOM 4240 O O . ASN A 1 337 ? 42.313 21.660 77.587 1.00 21.14 337 ASN A O 1
ATOM 4251 N N . TYR A 1 338 ? 42.543 21.535 75.340 1.00 22.58 338 TYR A N 1
ATOM 4252 C CA . TYR A 1 338 ? 42.674 22.979 75.117 1.00 22.55 338 TYR A CA 1
ATOM 4253 C C . TYR A 1 338 ? 41.422 23.759 75.511 1.00 26.01 338 TYR A C 1
ATOM 4254 O O . TYR A 1 338 ? 41.537 24.864 76.037 1.00 22.46 338 TYR A O 1
ATOM 4272 N N . VAL A 1 339 ? 40.230 23.215 75.218 1.00 26.20 339 VAL A N 1
ATOM 4273 C CA . VAL A 1 339 ? 38.963 23.890 75.506 1.00 26.10 339 VAL A CA 1
ATOM 4274 C C . VAL A 1 339 ? 38.874 24.178 77.014 1.00 27.35 339 VAL A C 1
ATOM 4275 O O . VAL A 1 339 ? 38.533 25.302 77.392 1.00 26.01 339 VAL A O 1
ATOM 4288 N N . GLU A 1 340 ? 39.205 23.186 77.861 1.00 23.35 340 GLU A N 1
ATOM 4289 C CA . GLU A 1 340 ? 39.156 23.350 79.308 1.00 23.28 340 GLU A CA 1
ATOM 4290 C C . GLU A 1 340 ? 40.234 24.307 79.802 1.00 24.47 340 GLU A C 1
ATOM 4291 O O . GLU A 1 340 ? 39.958 25.180 80.639 1.00 20.87 340 GLU A O 1
ATOM 4303 N N . TRP A 1 341 ? 41.461 24.138 79.301 1.00 20.97 341 TRP A N 1
ATOM 4304 C CA . TRP A 1 341 ? 42.554 24.996 79.732 1.00 20.38 341 TRP A CA 1
ATOM 4305 C C . TRP A 1 341 ? 42.255 26.448 79.370 1.00 19.02 341 TRP A C 1
ATOM 4306 O O . TRP A 1 341 ? 42.371 27.312 80.211 1.00 15.37 341 TRP A O 1
ATOM 4327 N N . ASN A 1 342 ? 41.873 26.703 78.125 1.00 18.16 342 ASN A N 1
ATOM 4328 C CA . ASN A 1 342 ? 41.641 28.053 77.640 1.00 19.25 342 ASN A CA 1
ATOM 4329 C C . ASN A 1 342 ? 40.478 28.766 78.380 1.00 24.48 342 ASN A C 1
ATOM 4330 O O . ASN A 1 342 ? 40.489 29.997 78.504 1.00 21.99 342 ASN A O 1
ATOM 4341 N N . ASP A 1 343 ? 39.481 28.006 78.836 1.00 20.86 343 ASP A N 1
ATOM 4342 C CA . ASP A 1 343 ? 38.392 28.580 79.620 1.00 21.08 343 ASP A CA 1
ATOM 4343 C C . ASP A 1 343 ? 38.916 29.073 80.990 1.00 22.11 343 ASP A C 1
ATOM 4344 O O . ASP A 1 343 ? 38.528 30.151 81.465 1.00 21.75 343 ASP A O 1
ATOM 4353 N N . ASP A 1 344 ? 39.818 28.302 81.610 1.00 17.63 344 ASP A N 1
ATOM 4354 C CA . ASP A 1 344 ? 40.462 28.696 82.878 1.00 16.73 344 ASP A CA 1
ATOM 4355 C C . ASP A 1 344 ? 41.421 29.861 82.635 1.00 17.76 344 ASP A C 1
ATOM 4356 O O . ASP A 1 344 ? 41.519 30.767 83.464 1.00 15.31 344 ASP A O 1
ATOM 4365 N N . TYR A 1 345 ? 42.124 29.832 81.497 1.00 15.32 345 TYR A N 1
ATOM 4366 C CA . TYR A 1 345 ? 43.051 30.919 81.107 1.00 14.62 345 TYR A CA 1
ATOM 4367 C C . TYR A 1 345 ? 42.262 32.200 80.852 1.00 16.81 345 TYR A C 1
ATOM 4368 O O . TYR A 1 345 ? 42.689 33.247 81.292 1.00 14.56 345 TYR A O 1
ATOM 4386 N N . SER A 1 346 ? 41.073 32.124 80.206 1.00 16.87 346 SER A N 1
ATOM 4387 C CA . SER A 1 346 ? 40.262 33.342 80.012 1.00 17.62 346 SER A CA 1
ATOM 4388 C C . SER A 1 346 ? 39.886 33.977 81.347 1.00 20.81 346 SER A C 1
ATOM 4389 O O . SER A 1 346 ? 39.970 35.197 81.478 1.00 20.22 346 SER A O 1
ATOM 4397 N N . ASP A 1 347 ? 39.520 33.162 82.356 1.00 18.95 347 ASP A N 1
ATOM 4398 C CA . ASP A 1 347 ? 39.187 33.679 83.703 1.00 18.19 347 ASP A CA 1
ATOM 4399 C C . ASP A 1 347 ? 40.404 34.318 84.366 1.00 20.08 347 ASP A C 1
ATOM 4400 O O . ASP A 1 347 ? 40.257 35.343 85.032 1.00 20.45 347 ASP A O 1
ATOM 4409 N N . TYR A 1 348 ? 41.594 33.718 84.199 1.00 15.21 348 TYR A N 1
ATOM 4410 C CA . TYR A 1 348 ? 42.846 34.256 84.751 1.00 13.26 348 TYR A CA 1
ATOM 4411 C C . TYR A 1 348 ? 43.104 35.671 84.193 1.00 15.54 348 TYR A C 1
ATOM 4412 O O . TYR A 1 348 ? 43.411 36.584 84.945 1.00 14.06 348 TYR A O 1
ATOM 4430 N N . ILE A 1 349 ? 42.916 35.859 82.885 1.00 13.49 349 ILE A N 1
ATOM 4431 C CA . ILE A 1 349 ? 43.106 37.183 82.262 1.00 13.48 349 ILE A CA 1
ATOM 4432 C C . ILE A 1 349 ? 42.195 38.209 82.925 1.00 19.11 349 ILE A C 1
ATOM 4433 O O . ILE A 1 349 ? 42.666 39.273 83.337 1.00 19.91 349 ILE A O 1
ATOM 4449 N N . GLU A 1 350 ? 40.901 37.887 83.035 1.00 16.84 350 GLU A N 1
ATOM 4450 C CA . GLU A 1 350 ? 39.922 38.797 83.642 1.00 17.47 350 GLU A CA 1
ATOM 4451 C C . GLU A 1 350 ? 40.266 39.139 85.091 1.00 20.05 350 GLU A C 1
ATOM 4452 O O . GLU A 1 350 ? 40.159 40.293 85.467 1.00 20.58 350 GLU A O 1
ATOM 4456 N N . ASN A 1 351 ? 40.739 38.164 85.880 1.00 14.85 351 ASN A N 1
ATOM 4457 C CA . ASN A 1 351 ? 41.059 38.381 87.279 1.00 14.24 351 ASN A CA 1
ATOM 4458 C C . ASN A 1 351 ? 42.418 38.976 87.555 1.00 17.91 351 ASN A C 1
ATOM 4459 O O . ASN A 1 351 ? 42.607 39.457 88.675 1.00 19.43 351 ASN A O 1
ATOM 4470 N N . HIS A 1 352 ? 43.388 38.921 86.613 1.00 16.56 352 HIS A N 1
ATOM 4471 C CA . HIS A 1 352 ? 44.752 39.397 86.900 1.00 15.51 352 HIS A CA 1
ATOM 4472 C C . HIS A 1 352 ? 45.256 40.441 85.913 1.00 18.04 352 HIS A C 1
ATOM 4473 O O . HIS A 1 352 ? 46.460 40.702 85.853 1.00 17.34 352 HIS A O 1
ATOM 4487 N N . THR A 1 353 ? 44.332 41.142 85.263 1.00 15.02 353 THR A N 1
ATOM 4488 C CA . THR A 1 353 ? 44.625 42.300 84.419 1.00 14.72 353 THR A CA 1
ATOM 4489 C C . THR A 1 353 ? 43.601 43.373 84.761 1.00 18.49 353 THR A C 1
ATOM 4490 O O . THR A 1 353 ? 42.495 43.058 85.200 1.00 16.79 353 THR A O 1
ATOM 4501 N N . GLY A 1 354 ? 43.951 44.607 84.485 1.00 16.50 354 GLY A N 1
ATOM 4502 C CA . GLY A 1 354 ? 43.049 45.721 84.703 1.00 16.36 354 GLY A CA 1
ATOM 4503 C C . GLY A 1 354 ? 43.125 46.297 86.094 1.00 20.22 354 GLY A C 1
ATOM 4504 O O . GLY A 1 354 ? 43.726 45.732 87.022 1.00 19.06 354 GLY A O 1
ATOM 4508 N N . ILE A 1 355 ? 42.460 47.417 86.247 1.00 17.35 355 ILE A N 1
ATOM 4509 C CA . ILE A 1 355 ? 42.469 48.181 87.483 1.00 19.16 355 ILE A CA 1
ATOM 4510 C C . ILE A 1 355 ? 41.691 47.496 88.635 1.00 23.75 355 ILE A C 1
ATOM 4511 O O . ILE A 1 355 ? 41.930 47.843 89.789 1.00 23.57 355 ILE A O 1
ATOM 4527 N N . ASN A 1 356 ? 40.795 46.532 88.332 1.00 21.21 356 ASN A N 1
ATOM 4528 C CA . ASN A 1 356 ? 39.992 45.800 89.334 1.00 21.90 356 ASN A CA 1
ATOM 4529 C C . ASN A 1 356 ? 40.444 44.333 89.551 1.00 26.52 356 ASN A C 1
ATOM 4530 O O . ASN A 1 356 ? 39.672 43.492 90.019 1.00 28.45 356 ASN A O 1
ATOM 4541 N N . ARG A 1 357 ? 41.695 44.068 89.327 1.00 20.95 357 ARG A N 1
ATOM 4542 C CA . ARG A 1 357 ? 42.255 42.733 89.463 1.00 19.55 357 ARG A CA 1
ATOM 4543 C C . ARG A 1 357 ? 42.366 42.287 90.917 1.00 25.92 357 ARG A C 1
ATOM 4544 O O . ARG A 1 357 ? 42.375 43.111 91.843 1.00 26.38 357 ARG A O 1
ATOM 4565 N N . ASP A 1 358 ? 42.442 40.966 91.112 1.00 21.98 358 ASP A N 1
ATOM 4566 C CA . ASP A 1 358 ? 42.621 40.377 92.434 1.00 22.95 358 ASP A CA 1
ATOM 4567 C C . ASP A 1 358 ? 44.047 40.622 92.828 1.00 32.90 358 ASP A C 1
ATOM 4568 O O . ASP A 1 358 ? 44.930 40.182 92.114 1.00 36.60 358 ASP A O 1
ATOM 4577 N N . MET A 1 359 ? 44.286 41.356 93.908 1.00 29.14 359 MET A N 1
ATOM 4578 C CA . MET A 1 359 ? 45.630 41.639 94.380 1.00 29.35 359 MET A CA 1
ATOM 4579 C C . MET A 1 359 ? 45.855 40.892 95.712 1.00 30.20 359 MET A C 1
ATOM 4580 O O . MET A 1 359 ? 46.639 39.954 95.765 1.00 26.93 359 MET A O 1
ATOM 4594 N N . CYS A 1 360 ? 45.127 41.291 96.756 1.00 26.43 360 CYS A N 1
ATOM 4595 C CA . CYS A 1 360 ? 45.258 40.794 98.113 1.00 27.23 360 CYS A CA 1
ATOM 4596 C C . CYS A 1 360 ? 43.987 40.181 98.707 1.00 28.01 360 CYS A C 1
ATOM 4597 O O . CYS A 1 360 ? 44.116 39.444 99.672 1.00 24.75 360 CYS A O 1
ATOM 4604 N N . ASP A 1 361 ? 42.785 40.507 98.207 1.00 25.72 361 ASP A N 1
ATOM 4605 C CA . ASP A 1 361 ? 41.551 40.086 98.853 1.00 26.41 361 ASP A CA 1
ATOM 4606 C C . ASP A 1 361 ? 41.369 38.570 98.907 1.00 31.22 361 ASP A C 1
ATOM 4607 O O . ASP A 1 361 ? 40.824 38.085 99.890 1.00 30.79 361 ASP A O 1
ATOM 4616 N N . SER A 1 362 ? 41.857 37.828 97.917 1.00 28.10 362 SER A N 1
ATOM 4617 C CA . SER A 1 362 ? 41.701 36.368 97.961 1.00 29.12 362 SER A CA 1
ATOM 4618 C C . SER A 1 362 ? 42.673 35.701 98.929 1.00 32.32 362 SER A C 1
ATOM 4619 O O . SER A 1 362 ? 42.462 34.537 99.230 1.00 33.79 362 SER A O 1
ATOM 4627 N N . THR A 1 363 ? 43.749 36.392 99.372 1.00 26.86 363 THR A N 1
ATOM 4628 C CA . THR A 1 363 ? 44.772 35.811 100.263 1.00 26.93 363 THR A CA 1
ATOM 4629 C C . THR A 1 363 ? 44.985 36.584 101.575 1.00 30.95 363 THR A C 1
ATOM 4630 O O . THR A 1 363 ? 45.847 36.187 102.360 1.00 30.14 363 THR A O 1
ATOM 4641 N N . THR A 1 364 ? 44.254 37.697 101.809 1.00 27.07 364 THR A N 1
ATOM 4642 C CA . THR A 1 364 ? 44.474 38.538 102.992 1.00 26.74 364 THR A CA 1
ATOM 4643 C C . THR A 1 364 ? 43.162 38.837 103.704 1.00 29.01 364 THR A C 1
ATOM 4644 O O . THR A 1 364 ? 42.173 39.164 103.066 1.00 27.83 364 THR A O 1
ATOM 4655 N N . LYS A 1 365 ? 43.187 38.813 105.027 1.00 26.71 365 LYS A N 1
ATOM 4656 C CA . LYS A 1 365 ? 42.014 39.106 105.855 1.00 26.76 365 LYS A CA 1
ATOM 4657 C C . LYS A 1 365 ? 42.403 40.178 106.846 1.00 29.31 365 LYS A C 1
ATOM 4658 O O . LYS A 1 365 ? 43.522 40.136 107.358 1.00 28.91 365 LYS A O 1
ATOM 4662 N N . CYS A 1 366 ? 41.519 41.138 107.095 1.00 25.84 366 CYS A N 1
ATOM 4663 C CA . CYS A 1 366 ? 41.799 42.234 108.029 1.00 28.02 366 CYS A CA 1
ATOM 4664 C C . CYS A 1 366 ? 40.637 42.443 108.961 1.00 32.48 366 CYS A C 1
ATOM 4665 O O . CYS A 1 366 ? 39.503 42.194 108.582 1.00 30.35 366 CYS A O 1
ATOM 4672 N N . CYS A 1 367 ? 40.907 43.002 110.143 1.00 33.29 367 CYS A N 1
ATOM 4673 C CA . CYS A 1 367 ? 39.850 43.405 111.071 1.00 35.62 367 CYS A CA 1
ATOM 4674 C C . CYS A 1 367 ? 40.221 44.755 111.690 1.00 35.74 367 CYS A C 1
ATOM 4675 O O . CYS A 1 367 ? 41.405 45.066 111.795 1.00 34.68 367 CYS A O 1
ATOM 4682 N N . TYR A 1 368 ? 39.216 45.545 112.089 1.00 32.00 368 TYR A N 1
ATOM 4683 C CA . TYR A 1 368 ? 39.423 46.874 112.697 1.00 31.93 368 TYR A CA 1
ATOM 4684 C C . TYR A 1 368 ? 39.704 46.755 114.204 1.00 37.74 368 TYR A C 1
ATOM 4685 O O . TYR A 1 368 ? 38.913 46.143 114.922 1.00 37.85 368 TYR A O 1
ATOM 4703 N N . LYS A 1 369 ? 40.845 47.280 114.675 1.00 35.18 369 LYS A N 1
ATOM 4704 C CA . LYS A 1 369 ? 41.204 47.222 116.102 1.00 45.30 369 LYS A CA 1
ATOM 4705 C C . LYS A 1 369 ? 40.284 48.124 116.934 1.00 81.23 369 LYS A C 1
ATOM 4706 O O . LYS A 1 369 ? 39.758 49.111 116.422 1.00 46.22 369 LYS A O 1
#

Radius of gyration: 25.64 Å; Cα contacts (8 Å, |Δi|>4): 558; chains: 1; bounding box: 55×81×84 Å

Solvent-accessible surface area: 18071 Å² total; per-residue (Å²): 44,0,7,1,5,74,0,37,0,13,2,30,57,1,31,74,70,17,36,4,139,189,50,29,56,0,66,35,3,85,19,79,16,2,74,38,0,0,51,81,2,21,75,70,0,69,160,86,68,11,85,99,111,82,0,8,46,4,0,24,28,0,0,91,35,9,35,27,0,1,9,98,6,20,96,96,31,129,70,110,105,45,4,73,97,98,10,0,44,74,93,0,3,0,1,63,3,46,59,29,153,110,110,84,36,1,2,0,15,0,0,6,32,40,12,64,7,50,26,20,87,22,104,9,79,69,62,88,48,90,72,22,92,9,64,8,13,8,0,0,42,37,74,37,91,87,8,20,2,16,2,8,0,0,34,90,96,8,64,3,132,91,43,88,7,51,14,163,33,14,76,66,44,46,84,14,105,12,103,46,51,132,69,103,132,116,19,119,0,131,50,29,94,52,0,2,45,26,84,10,38,1,37,19,23,124,69,19,2,0,0,0,4,5,0,0,55,46,34,107,89,0,19,0,1,0,1,1,0,5,0,53,7,37,79,135,167,71,107,66,82,133,95,87,169,146,115,102,112,144,107,66,193,48,164,74,76,141,105,126,145,218,171,103,179,112,74,97,154,57,82,226,133,98,73,67,60,118,104,32,90,100,106,56,79,132,84,75,77,70,80,51,149,142,92,55,116,74,139,83,118,78,102,123,118,226,253

Secondary structure (DSSP, 8-state):
-EEEEETTPHHHHHHHH---SSSTTSTT--SHHHHHHHHHHHHHHHHTT--HHHHHHHHHHHHHTTT--EEE-GGGTT-HHHIIIIISSS-GGGTT-B-TTSTTT-B-GGGG--S-PPPEEEE-S-TT-SEEEEEEEEEESS---SEEEEEEEE-TT--TTT----GGGEEEEEEE---EEEPPTT-S--S-SEEEEEEEEEEP-SS-EEEEEEEEE-STT-EEEEEEEEEEEEPPPS--GGG-PPPPP-----S-GGG-------GGG-BTTB-HHHHHHHHHHHHHHHSSTT--SSTTT------

Sequence (307 aa):
HGYITFPIARQRRCNVQGGFWWPPDGSGIPDPMCRAAYQNVYNKVLQQGGTIDQAASAAQYMFQQDNEYAALAGPNYLDQNHIRNNVVPNYLCAAHATTWRIRPFGDKTGMDVSGSWTPTVIPLQDNTVSTVPIEFEFCPTAIHEPSFFEIYITVPSFNVYTDQVTWQQLINIFTGPIPLVVQRRPDSQCNANNNLVYRTTVGIPVRQTQFVLYVRWQRNDPVGEGFYNCADVIFAHRLGINEEDKIRPPKMKCKGNDKDCYHYHKCERQYNTKDFNYVEWNDDYSDYIENHTGINRDMCDSTTKCCYK